Protein AF-A0A8T3MEL5-F1 (afdb_monomer)

Mean predicted aligned error: 15.35 Å

Solvent-accessible surface area (backbone atoms only — not comparable to full-atom values): 19842 Å² total; per-residue (Å²): 138,82,87,83,83,85,82,78,78,83,80,79,76,60,72,65,58,57,53,54,50,51,51,52,51,51,53,51,50,52,54,52,58,61,70,74,56,94,75,87,85,84,66,79,84,64,61,63,67,64,50,56,61,51,53,54,66,74,66,59,69,79,76,77,73,83,75,80,56,66,56,56,70,48,28,42,58,66,70,66,95,66,42,45,28,53,58,62,55,50,71,44,46,34,40,45,45,80,91,54,45,53,34,82,72,30,27,42,37,34,31,40,46,50,98,90,50,75,69,38,80,73,50,80,42,76,42,46,84,52,46,70,42,80,44,80,43,77,59,56,83,38,78,40,36,32,32,33,25,34,41,36,91,35,40,66,22,54,65,21,68,76,36,65,37,31,35,41,77,70,57,41,62,80,44,80,74,28,69,58,77,64,41,74,40,18,49,60,53,46,66,40,29,32,38,40,47,49,62,12,41,33,38,40,30,26,69,67,83,68,50,71,41,78,45,58,24,37,85,87,5,42,39,73,43,74,41,71,46,52,68,41,78,31,43,32,42,35,40,36,31,38,77,31,65,29,66,19,75,52,76,46,43,31,26,23,34,90,37,52,54,46,58,50,49,45,53,45,64,43,65,42,45,55,83,61,43,65,37,73,37,37,37,40,36,42,33,24,38,45,75,72,41,55,32,51,70,29,43,35,38,41,38,41,38,44,42,70,48,80,70,47,74,49,77,51,53,21,38,88,72,3,38,35,77,48,80,46,74,48,57,67,64,49,41,74,41,76,23,42,38,37,36,42,37,43,37,98,88,56,46,74,43,71,30,61,36,68,32,34,32,41,110

Structure (mmCIF, N/CA/C/O backbone):
data_AF-A0A8T3MEL5-F1
#
_entry.id   AF-A0A8T3MEL5-F1
#
loop_
_atom_site.group_PDB
_atom_site.id
_atom_site.type_symbol
_atom_site.label_atom_id
_atom_site.label_alt_id
_atom_site.label_comp_id
_atom_site.label_asym_id
_atom_site.label_entity_id
_atom_site.label_seq_id
_atom_site.pdbx_PDB_ins_code
_atom_site.Cartn_x
_atom_site.Cartn_y
_atom_site.Cartn_z
_atom_site.occupancy
_atom_site.B_iso_or_equiv
_atom_site.auth_seq_id
_atom_site.auth_comp_id
_atom_site.auth_asym_id
_atom_site.auth_atom_id
_atom_site.pdbx_PDB_model_num
ATOM 1 N N . MET A 1 1 ? 76.841 -71.492 -52.538 1.00 35.50 1 MET A N 1
ATOM 2 C CA . MET A 1 1 ? 77.129 -71.639 -53.982 1.00 35.50 1 MET A CA 1
ATOM 3 C C . MET A 1 1 ? 76.245 -70.676 -54.770 1.00 35.50 1 MET A C 1
ATOM 5 O O . MET A 1 1 ? 75.143 -70.407 -54.305 1.00 35.50 1 MET A O 1
ATOM 9 N N . PRO A 1 2 ? 76.758 -70.093 -55.863 1.00 43.91 2 PRO A N 1
ATOM 10 C CA . PRO A 1 2 ? 76.257 -68.859 -56.465 1.00 43.91 2 PRO A CA 1
ATOM 11 C C . PRO A 1 2 ? 75.199 -69.076 -57.566 1.00 43.91 2 PRO A C 1
ATOM 13 O O . PRO A 1 2 ? 75.131 -70.143 -58.162 1.00 43.91 2 PRO A O 1
ATOM 16 N N . THR A 1 3 ? 74.457 -67.992 -57.846 1.00 47.28 3 THR A N 1
ATOM 17 C CA . THR A 1 3 ? 73.857 -67.564 -59.136 1.00 47.28 3 THR A CA 1
ATOM 18 C C . THR A 1 3 ? 72.973 -68.520 -59.942 1.00 47.28 3 THR A C 1
ATOM 20 O O . THR A 1 3 ? 73.453 -69.519 -60.447 1.00 47.28 3 THR A O 1
ATOM 23 N N . TYR A 1 4 ? 71.763 -68.052 -60.280 1.00 41.72 4 TYR A N 1
ATOM 24 C CA . TYR A 1 4 ? 71.404 -67.717 -61.671 1.00 41.72 4 TYR A CA 1
ATOM 25 C C . TYR A 1 4 ? 70.365 -66.583 -61.678 1.00 41.72 4 TYR A C 1
ATOM 27 O O . TYR A 1 4 ? 69.237 -66.746 -61.219 1.00 41.72 4 TYR A O 1
ATOM 35 N N . ARG A 1 5 ? 70.754 -65.410 -62.196 1.00 50.31 5 ARG A N 1
ATOM 36 C CA . ARG A 1 5 ? 69.837 -64.307 -62.512 1.00 50.31 5 ARG A CA 1
ATOM 37 C C . ARG A 1 5 ? 69.266 -64.594 -63.897 1.00 50.31 5 ARG A C 1
ATOM 39 O O . ARG A 1 5 ? 70.017 -64.647 -64.868 1.00 50.31 5 ARG A O 1
ATOM 46 N N . ARG A 1 6 ? 67.957 -64.831 -63.981 1.00 44.25 6 ARG A N 1
ATOM 47 C CA . ARG A 1 6 ? 67.259 -65.037 -65.252 1.00 44.25 6 ARG A CA 1
ATOM 48 C C . ARG A 1 6 ? 67.217 -63.693 -65.990 1.00 44.25 6 ARG A C 1
ATOM 50 O O . ARG A 1 6 ? 66.706 -62.714 -65.455 1.00 44.25 6 ARG A O 1
ATOM 57 N N . VAL A 1 7 ? 67.829 -63.644 -67.170 1.00 54.12 7 VAL A N 1
ATOM 58 C CA . VAL A 1 7 ? 67.805 -62.493 -68.080 1.00 54.12 7 VAL A CA 1
ATOM 59 C C . VAL A 1 7 ? 66.491 -62.555 -68.851 1.00 54.12 7 VAL A C 1
ATOM 61 O O . VAL A 1 7 ? 66.256 -63.512 -69.586 1.00 54.12 7 VAL A O 1
ATOM 64 N N . GLU A 1 8 ? 65.624 -61.565 -68.659 1.00 47.81 8 GLU A N 1
ATOM 65 C CA . GLU A 1 8 ? 64.465 -61.356 -69.527 1.00 47.81 8 GLU A CA 1
ATOM 66 C C . GLU A 1 8 ? 64.894 -60.587 -70.790 1.00 47.81 8 GLU A C 1
ATOM 68 O O . GLU A 1 8 ? 65.716 -59.670 -70.702 1.00 47.81 8 GLU A O 1
ATOM 73 N N . PRO A 1 9 ? 64.384 -60.964 -71.975 1.00 53.25 9 PRO A N 1
ATOM 74 C CA . PRO A 1 9 ? 64.736 -60.323 -73.237 1.00 53.25 9 PRO A CA 1
ATOM 75 C C . PRO A 1 9 ? 64.150 -58.902 -73.326 1.00 53.25 9 PRO A C 1
ATOM 77 O O . PRO A 1 9 ? 63.061 -58.650 -72.803 1.00 53.25 9 PRO A O 1
ATOM 80 N N . PRO A 1 10 ? 64.832 -57.960 -74.008 1.00 49.62 10 PRO A N 1
ATOM 81 C CA . PRO A 1 10 ? 64.349 -56.593 -74.131 1.00 49.62 10 PRO A CA 1
ATOM 82 C C . PRO A 1 10 ? 63.033 -56.556 -74.913 1.00 49.62 10 PRO A C 1
ATOM 84 O O . PRO A 1 10 ? 62.941 -57.036 -76.044 1.00 49.62 10 PRO A O 1
ATOM 87 N N . LYS A 1 11 ? 62.019 -55.959 -74.278 1.00 50.75 11 LYS A N 1
ATOM 88 C CA . LYS A 1 11 ? 60.723 -55.610 -74.865 1.00 50.75 11 LYS A CA 1
ATOM 89 C C . LYS A 1 11 ? 60.958 -54.825 -76.156 1.00 50.75 11 LYS A C 1
ATOM 91 O O . LYS A 1 11 ? 61.481 -53.714 -76.134 1.00 50.75 11 LYS A O 1
ATOM 96 N N . THR A 1 12 ? 60.572 -55.422 -77.273 1.00 57.00 12 THR A N 1
ATOM 97 C CA . THR A 1 12 ? 60.499 -54.783 -78.581 1.00 57.00 12 THR A CA 1
ATOM 98 C C . THR A 1 12 ? 59.542 -53.596 -78.509 1.00 57.00 12 THR A C 1
ATOM 100 O O . THR A 1 12 ? 58.369 -53.747 -78.170 1.00 57.00 12 THR A O 1
ATOM 103 N N . GLU A 1 13 ? 60.056 -52.400 -78.791 1.00 58.94 13 GLU A N 1
ATOM 104 C CA . GLU A 1 13 ? 59.235 -51.194 -78.843 1.00 58.94 13 GLU A CA 1
ATOM 105 C C . GLU A 1 13 ? 58.163 -51.288 -79.946 1.00 58.94 13 GLU A C 1
ATOM 107 O O . GLU A 1 13 ? 58.421 -51.838 -81.024 1.00 58.94 13 GLU A O 1
ATOM 112 N N . PRO A 1 14 ? 56.955 -50.753 -79.695 1.00 64.81 14 PRO A N 1
ATOM 113 C CA . PRO A 1 14 ? 55.840 -50.817 -80.630 1.00 64.81 14 PRO A CA 1
ATOM 114 C C . PRO A 1 14 ? 56.154 -50.048 -81.920 1.00 64.81 14 PRO A C 1
ATOM 116 O O . PRO A 1 14 ? 56.641 -48.925 -81.878 1.00 64.81 14 PRO A O 1
ATOM 119 N N . LEU A 1 15 ? 55.800 -50.625 -83.076 1.00 61.44 15 LEU A N 1
ATOM 120 C CA . LEU A 1 15 ? 55.976 -50.081 -84.440 1.00 61.44 15 LEU A CA 1
ATOM 121 C C . LEU A 1 15 ? 55.619 -48.588 -84.611 1.00 61.44 15 LEU A C 1
ATOM 123 O O . LEU A 1 15 ? 56.164 -47.917 -85.485 1.00 61.44 15 LEU A O 1
ATOM 127 N N . ILE A 1 16 ? 54.733 -48.064 -83.765 1.00 63.22 16 ILE A N 1
ATOM 128 C CA . ILE A 1 16 ? 54.303 -46.665 -83.751 1.00 63.22 16 ILE A CA 1
ATOM 129 C C . ILE A 1 16 ? 55.445 -45.725 -83.316 1.00 63.22 16 ILE A C 1
ATOM 131 O O . ILE A 1 16 ? 55.581 -44.649 -83.896 1.00 63.22 16 ILE A O 1
ATOM 135 N N . SER A 1 17 ? 56.319 -46.126 -82.378 1.00 62.41 17 SER A N 1
ATOM 136 C CA . SER A 1 17 ? 57.460 -45.292 -81.950 1.00 62.41 17 SER A CA 1
ATOM 137 C C . SER A 1 17 ? 58.461 -45.086 -83.089 1.00 62.41 17 SER A C 1
ATOM 139 O O . SER A 1 17 ? 58.931 -43.971 -83.310 1.00 62.41 17 SER A O 1
ATOM 141 N N . ARG A 1 18 ? 58.705 -46.130 -83.895 1.00 60.00 18 ARG A N 1
ATOM 142 C CA . ARG A 1 18 ? 59.543 -46.051 -85.103 1.00 60.00 18 ARG A CA 1
ATOM 143 C C . ARG A 1 18 ? 58.951 -45.133 -86.167 1.00 60.00 18 ARG A C 1
ATOM 145 O O . ARG A 1 18 ? 59.701 -44.396 -86.799 1.00 60.00 18 ARG A O 1
ATOM 152 N N . ALA A 1 19 ? 57.632 -45.154 -86.351 1.00 67.94 19 ALA A N 1
ATOM 153 C CA . ALA A 1 19 ? 56.965 -44.278 -87.310 1.00 67.94 19 ALA A CA 1
ATOM 154 C C . ALA A 1 19 ? 57.064 -42.802 -86.890 1.00 67.94 19 ALA A C 1
ATOM 156 O O . ALA A 1 19 ? 57.406 -41.960 -87.716 1.00 67.94 19 ALA A O 1
ATOM 157 N N . VAL A 1 20 ? 56.847 -42.496 -85.606 1.00 72.19 20 VAL A N 1
ATOM 158 C CA . VAL A 1 20 ? 56.962 -41.127 -85.069 1.00 72.19 20 VAL A CA 1
ATOM 159 C C . VAL A 1 20 ? 58.407 -40.625 -85.128 1.00 72.19 20 VAL A C 1
ATOM 161 O O . VAL A 1 20 ? 58.643 -39.487 -85.530 1.00 72.19 20 VAL A O 1
ATOM 164 N N . LEU A 1 21 ? 59.383 -41.480 -84.807 1.00 70.25 21 LEU A N 1
ATOM 165 C CA . LEU A 1 21 ? 60.801 -41.133 -84.896 1.00 70.25 21 LEU A CA 1
ATOM 166 C C . LEU A 1 21 ? 61.233 -40.873 -86.349 1.00 70.25 21 LEU A C 1
ATOM 168 O O . LEU A 1 21 ? 61.927 -39.896 -86.612 1.00 70.25 21 LEU A O 1
ATOM 172 N N . LEU A 1 22 ? 60.791 -41.697 -87.306 1.00 72.31 22 LEU A N 1
ATOM 173 C CA . LEU A 1 22 ? 61.070 -41.473 -88.730 1.00 72.31 22 LEU A CA 1
ATOM 174 C C . LEU A 1 22 ? 60.455 -40.162 -89.231 1.00 72.31 22 LEU A C 1
ATOM 176 O O . LEU A 1 22 ? 61.108 -39.430 -89.969 1.00 72.31 22 LEU A O 1
ATOM 180 N N . LEU A 1 23 ? 59.239 -39.827 -88.793 1.00 72.06 23 LEU A N 1
ATOM 181 C CA . LEU A 1 23 ? 58.568 -38.579 -89.163 1.00 72.06 23 LEU A CA 1
ATOM 182 C C . LEU A 1 23 ? 59.291 -37.354 -88.577 1.00 72.06 23 LEU A C 1
ATOM 184 O O . LEU A 1 23 ? 59.474 -36.355 -89.272 1.00 72.06 23 LEU A O 1
ATOM 188 N N . ALA A 1 24 ? 59.788 -37.463 -87.342 1.00 70.25 24 ALA A N 1
ATOM 189 C CA . ALA A 1 24 ? 60.613 -36.434 -86.715 1.00 70.25 24 ALA A CA 1
ATOM 190 C C . ALA A 1 24 ? 61.959 -36.253 -87.438 1.00 70.25 24 ALA A C 1
ATOM 192 O O . ALA A 1 24 ? 62.368 -35.121 -87.682 1.00 70.25 24 ALA A O 1
ATOM 193 N N . ILE A 1 25 ? 62.618 -37.344 -87.844 1.00 74.00 25 ILE A N 1
ATOM 194 C CA . ILE A 1 25 ? 63.886 -37.291 -88.591 1.00 74.00 25 ILE A CA 1
ATOM 195 C C . ILE A 1 25 ? 63.680 -36.671 -89.979 1.00 74.00 25 ILE A C 1
ATOM 197 O O . ILE A 1 25 ? 64.490 -35.847 -90.399 1.00 74.00 25 ILE A O 1
ATOM 201 N N . VAL A 1 26 ? 62.586 -36.998 -90.674 1.00 75.69 26 VAL A N 1
ATOM 202 C CA . VAL A 1 26 ? 62.250 -36.380 -91.969 1.00 75.69 26 VAL A CA 1
ATOM 203 C C . VAL A 1 26 ? 61.957 -34.888 -91.805 1.00 75.69 26 VAL A C 1
ATOM 205 O O . VAL A 1 26 ? 62.468 -34.086 -92.584 1.00 75.69 26 VAL A O 1
ATOM 208 N N . ALA A 1 27 ? 61.212 -34.484 -90.772 1.00 71.44 27 ALA A N 1
ATOM 209 C CA . ALA A 1 27 ? 60.953 -33.071 -90.492 1.00 71.44 27 ALA A CA 1
ATOM 210 C C . ALA A 1 27 ? 62.247 -32.292 -90.194 1.00 71.44 27 ALA A C 1
ATOM 212 O O . ALA A 1 27 ? 62.420 -31.169 -90.669 1.00 71.44 27 ALA A O 1
ATOM 213 N N . LEU A 1 28 ? 63.186 -32.908 -89.470 1.00 72.94 28 LEU A N 1
ATOM 214 C CA . LEU A 1 28 ? 64.486 -32.314 -89.154 1.00 72.94 28 LEU A CA 1
ATOM 215 C C . LEU A 1 28 ? 65.407 -32.252 -90.382 1.00 72.94 28 LEU A C 1
ATOM 217 O O . LEU A 1 28 ? 66.116 -31.264 -90.560 1.00 72.94 28 LEU A O 1
ATOM 221 N N . ALA A 1 29 ? 65.347 -33.249 -91.270 1.00 67.12 29 ALA A N 1
ATOM 222 C CA . ALA A 1 29 ? 66.064 -33.240 -92.544 1.00 67.12 29 ALA A CA 1
ATOM 223 C C . ALA A 1 29 ? 65.523 -32.164 -93.501 1.00 67.12 29 ALA A C 1
ATOM 225 O O . ALA A 1 29 ? 66.310 -31.467 -94.137 1.00 67.12 29 ALA A O 1
ATOM 226 N N . VAL A 1 30 ? 64.199 -31.967 -93.558 1.00 67.12 30 VAL A N 1
ATOM 227 C CA . VAL A 1 30 ? 63.573 -30.877 -94.327 1.00 67.12 30 VAL A CA 1
ATOM 228 C C . VAL A 1 30 ? 63.974 -29.519 -93.750 1.00 67.12 30 VAL A C 1
ATOM 230 O O . VAL A 1 30 ? 64.404 -28.645 -94.499 1.00 67.12 30 VAL A O 1
ATOM 233 N N . ALA A 1 31 ? 63.927 -29.352 -92.425 1.00 61.47 31 ALA A N 1
ATOM 234 C CA . ALA A 1 31 ? 64.361 -28.123 -91.763 1.00 61.47 31 ALA A CA 1
ATOM 235 C C . ALA A 1 31 ? 65.849 -27.816 -92.017 1.00 61.47 31 ALA 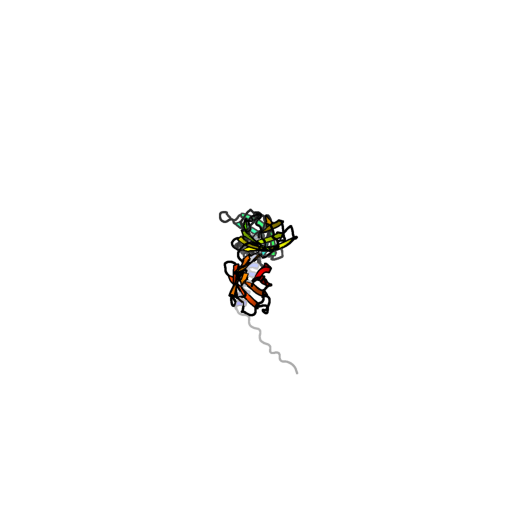A C 1
ATOM 237 O O . ALA A 1 31 ? 66.192 -26.675 -92.318 1.00 61.47 31 ALA A O 1
ATOM 238 N N . ALA A 1 32 ? 66.721 -28.828 -91.980 1.00 59.56 32 ALA A N 1
ATOM 239 C CA . ALA A 1 32 ? 68.139 -28.677 -92.305 1.00 59.56 32 ALA A CA 1
ATOM 240 C C . ALA A 1 32 ? 68.362 -28.334 -93.789 1.00 59.56 32 ALA A C 1
ATOM 242 O O . ALA A 1 32 ? 69.190 -27.477 -94.101 1.00 59.56 32 ALA A O 1
ATOM 243 N N . MET A 1 33 ? 67.584 -28.918 -94.708 1.00 57.88 33 MET A N 1
ATOM 244 C CA . MET A 1 33 ? 67.676 -28.613 -96.141 1.00 57.88 33 MET A CA 1
ATOM 245 C C . MET A 1 33 ? 67.285 -27.155 -96.445 1.00 57.88 33 MET A C 1
ATOM 247 O O . MET A 1 33 ? 67.912 -26.517 -97.290 1.00 57.88 33 MET A O 1
ATOM 251 N N . PHE A 1 34 ? 66.347 -26.581 -95.682 1.00 55.44 34 PHE A N 1
ATOM 252 C CA . PHE A 1 34 ? 66.001 -25.156 -95.758 1.00 55.44 34 PHE A CA 1
ATOM 253 C C . PHE A 1 34 ? 67.085 -24.209 -95.207 1.00 55.44 34 PHE A C 1
ATOM 255 O O . PHE A 1 34 ? 67.048 -23.017 -95.510 1.00 55.44 34 PHE A O 1
ATOM 262 N N . THR A 1 35 ? 68.081 -24.702 -94.459 1.00 53.81 35 THR A N 1
ATOM 263 C CA . THR A 1 35 ? 69.194 -23.868 -93.954 1.00 53.81 35 THR A CA 1
ATOM 264 C C . THR A 1 35 ? 70.378 -23.728 -94.921 1.00 53.81 35 THR A C 1
ATOM 266 O O . THR A 1 35 ? 71.247 -22.894 -94.678 1.00 53.81 35 THR A O 1
ATOM 269 N N . MET A 1 36 ? 70.411 -24.472 -96.039 1.00 54.31 36 MET A N 1
ATOM 270 C CA . MET A 1 36 ? 71.507 -24.398 -97.030 1.00 54.31 36 MET A CA 1
ATOM 271 C C . MET A 1 36 ? 71.186 -23.596 -98.304 1.00 54.31 36 MET A C 1
ATOM 273 O O . MET A 1 36 ? 72.093 -23.314 -99.084 1.00 54.31 36 MET A O 1
ATOM 277 N N . SER A 1 37 ? 69.941 -23.165 -98.521 1.00 54.03 37 SER A N 1
ATOM 278 C CA . SER A 1 37 ? 69.577 -22.248 -99.611 1.00 54.03 37 SER A CA 1
ATOM 279 C C . SER A 1 37 ? 69.284 -20.866 -99.028 1.00 54.03 37 SER A C 1
ATOM 281 O O . SER A 1 37 ? 68.190 -20.629 -98.526 1.00 54.03 37 SER A O 1
ATOM 283 N N . GLY A 1 38 ? 70.274 -19.971 -99.033 1.00 55.19 38 GLY A N 1
ATOM 284 C CA . GLY A 1 38 ? 70.229 -18.646 -98.401 1.00 55.19 38 GLY A CA 1
ATOM 285 C C . GLY A 1 38 ? 69.110 -17.713 -98.888 1.00 55.19 38 GLY A C 1
ATOM 286 O O . GLY A 1 38 ? 69.361 -16.757 -99.614 1.00 55.19 38 GLY A O 1
ATOM 287 N N . THR A 1 39 ? 67.884 -17.933 -98.418 1.00 47.78 39 THR A N 1
ATOM 288 C CA . THR A 1 39 ? 66.721 -17.058 -98.614 1.00 47.78 39 THR A CA 1
ATOM 289 C C . THR A 1 39 ? 66.161 -16.629 -97.260 1.00 47.78 39 THR A C 1
ATOM 291 O O . THR A 1 39 ? 65.057 -16.997 -96.866 1.00 47.78 39 THR A O 1
ATOM 294 N N . VAL A 1 40 ? 66.935 -15.840 -96.515 1.00 53.94 40 VAL A N 1
ATOM 295 C CA . VAL A 1 40 ? 66.482 -15.172 -95.287 1.00 53.94 40 VAL A CA 1
ATOM 296 C C . VAL A 1 40 ? 66.081 -13.753 -95.661 1.00 53.94 40 VAL A C 1
ATOM 298 O O . VAL A 1 40 ? 66.952 -12.902 -95.796 1.00 53.94 40 VAL A O 1
ATOM 301 N N . SER A 1 41 ? 64.788 -13.474 -95.864 1.00 50.12 41 SER A N 1
ATOM 302 C CA . SER A 1 41 ? 64.327 -12.069 -95.897 1.00 50.12 41 SER A CA 1
ATOM 303 C C . SER A 1 41 ? 62.846 -11.784 -95.631 1.00 50.12 41 SER A C 1
ATOM 305 O O . SER A 1 41 ? 62.523 -10.612 -95.491 1.00 50.12 41 SER A O 1
ATOM 307 N N . ARG A 1 42 ? 61.921 -12.750 -95.494 1.00 47.72 42 ARG A N 1
ATOM 308 C CA . ARG A 1 42 ? 60.501 -12.408 -95.198 1.00 47.72 42 ARG A CA 1
ATOM 309 C C . ARG A 1 42 ? 59.744 -13.340 -94.241 1.00 47.72 42 ARG A C 1
ATOM 311 O O . ARG A 1 42 ? 58.524 -13.399 -94.296 1.00 47.72 42 ARG A O 1
ATOM 318 N N . ALA A 1 43 ? 60.442 -14.005 -93.318 1.00 45.06 43 ALA A N 1
ATOM 319 C CA . ALA A 1 43 ? 59.813 -14.816 -92.258 1.00 45.06 43 ALA A CA 1
ATOM 320 C C . ALA A 1 43 ? 60.123 -14.342 -90.819 1.00 45.06 43 ALA A C 1
ATOM 322 O O . ALA A 1 43 ? 59.564 -14.869 -89.864 1.00 45.06 43 ALA A O 1
ATOM 323 N N . VAL A 1 44 ? 60.955 -13.306 -90.644 1.00 45.50 44 VAL A N 1
ATOM 324 C CA . VAL A 1 44 ? 61.336 -12.764 -89.318 1.00 45.50 44 VAL A CA 1
ATOM 325 C C . VAL A 1 44 ? 60.313 -11.750 -88.767 1.00 45.50 44 VAL A C 1
ATOM 327 O O . VAL A 1 44 ? 60.362 -11.393 -87.599 1.00 45.50 44 VAL A O 1
ATOM 330 N N . LEU A 1 45 ? 59.308 -11.348 -89.554 1.00 44.69 45 LEU A N 1
ATOM 331 C CA . LEU A 1 45 ? 58.224 -10.453 -89.106 1.00 44.69 45 LEU A CA 1
ATOM 332 C C . LEU A 1 45 ? 56.930 -11.178 -88.687 1.00 44.69 45 LEU A C 1
ATOM 334 O O . LEU A 1 45 ? 55.969 -10.524 -88.293 1.00 44.69 45 LEU A O 1
ATOM 338 N N . ALA A 1 46 ? 56.897 -12.514 -88.746 1.00 45.00 46 ALA A N 1
ATOM 339 C CA . ALA A 1 46 ? 55.756 -13.322 -88.293 1.00 45.00 46 ALA A CA 1
ATOM 340 C C . ALA A 1 46 ? 56.010 -14.054 -86.959 1.00 45.00 46 ALA A C 1
ATOM 342 O O . ALA A 1 46 ? 55.065 -14.537 -86.345 1.00 45.00 46 ALA A O 1
ATOM 343 N N . LEU A 1 47 ? 57.259 -14.090 -86.479 1.00 44.75 47 LEU A N 1
ATOM 344 C CA . LEU A 1 47 ? 57.648 -14.752 -85.225 1.00 44.75 47 LEU A CA 1
ATOM 345 C C . LEU A 1 47 ? 57.595 -13.838 -83.989 1.00 44.75 47 LEU A C 1
ATOM 347 O O . LEU A 1 47 ? 57.645 -14.333 -82.869 1.00 44.75 47 LEU A O 1
ATOM 351 N N . THR A 1 48 ? 57.437 -12.522 -84.156 1.00 44.00 48 THR A N 1
ATOM 352 C CA . THR A 1 48 ? 57.247 -11.593 -83.026 1.00 44.00 48 THR A CA 1
ATOM 353 C C . THR A 1 48 ? 55.805 -11.549 -82.513 1.00 44.00 48 THR A C 1
ATOM 355 O O . THR A 1 48 ? 55.594 -11.220 -81.355 1.00 44.00 48 THR A O 1
ATOM 358 N N . ARG A 1 49 ? 54.802 -11.961 -83.304 1.00 48.88 49 ARG A N 1
ATOM 359 C CA . ARG A 1 49 ? 53.386 -11.953 -82.871 1.00 48.88 49 ARG A CA 1
ATOM 360 C C . ARG A 1 49 ? 52.920 -13.219 -82.146 1.00 48.88 49 ARG A C 1
ATOM 362 O O . ARG A 1 49 ? 51.846 -13.210 -81.560 1.00 48.88 49 ARG A O 1
ATOM 369 N N . THR A 1 50 ? 53.700 -14.298 -82.164 1.00 48.47 50 THR A N 1
ATOM 370 C CA . THR A 1 50 ? 53.367 -15.541 -81.440 1.00 48.47 50 THR A CA 1
ATOM 371 C C . THR A 1 50 ? 54.006 -15.622 -80.053 1.00 48.47 50 THR A C 1
ATOM 373 O O . THR A 1 50 ? 53.606 -16.472 -79.265 1.00 48.47 50 THR A O 1
ATOM 376 N N . VAL A 1 51 ? 54.966 -14.744 -79.738 1.00 50.28 51 VAL A N 1
ATOM 377 C CA . VAL A 1 51 ? 55.593 -14.661 -78.405 1.00 50.28 51 VAL A CA 1
ATOM 378 C C . VAL A 1 51 ? 54.916 -13.597 -77.532 1.00 50.28 51 VAL A C 1
ATOM 380 O O . VAL A 1 51 ? 54.717 -13.859 -76.350 1.00 50.28 51 VAL A O 1
ATOM 383 N N . ASP A 1 52 ? 54.439 -12.481 -78.105 1.00 47.69 52 ASP A N 1
ATOM 384 C CA . ASP A 1 52 ? 53.639 -11.480 -77.368 1.00 47.69 52 ASP A CA 1
ATOM 385 C C . ASP A 1 52 ? 52.365 -12.095 -76.757 1.00 47.69 52 ASP A C 1
ATOM 387 O O . ASP A 1 52 ? 52.090 -11.917 -75.575 1.00 47.69 52 ASP A O 1
ATOM 391 N N . GLY A 1 53 ? 51.633 -12.918 -77.518 1.00 52.47 53 GLY A N 1
ATOM 392 C CA . GLY A 1 53 ? 50.424 -13.584 -77.015 1.00 52.47 53 GLY A CA 1
ATOM 393 C C . GLY A 1 53 ? 50.684 -14.700 -75.994 1.00 52.47 53 GLY A C 1
ATOM 394 O O . GLY A 1 53 ? 49.783 -15.061 -75.240 1.00 52.47 53 GLY A O 1
ATOM 395 N N . MET A 1 54 ? 51.903 -15.251 -75.946 1.00 51.06 54 MET A N 1
ATOM 396 C CA . MET A 1 54 ? 52.263 -16.290 -74.977 1.00 51.06 54 MET A CA 1
ATOM 397 C C . MET A 1 54 ? 52.734 -15.677 -73.650 1.00 51.06 54 MET A C 1
ATOM 399 O O . MET A 1 54 ? 52.414 -16.225 -72.599 1.00 51.06 54 MET A O 1
ATOM 403 N N . ILE A 1 55 ? 53.399 -14.515 -73.671 1.00 53.22 55 ILE A N 1
ATOM 404 C CA . ILE A 1 55 ? 53.783 -13.790 -72.447 1.00 53.22 55 ILE A CA 1
ATOM 405 C C . ILE A 1 55 ? 52.541 -13.208 -71.746 1.00 53.22 55 ILE A C 1
ATOM 407 O O . ILE A 1 55 ? 52.417 -13.381 -70.533 1.00 53.22 55 ILE A O 1
ATOM 411 N N . ASP A 1 56 ? 51.561 -12.679 -72.492 1.00 49.91 56 ASP A N 1
ATOM 412 C CA . ASP A 1 56 ? 50.269 -12.233 -71.930 1.00 49.91 56 ASP A CA 1
ATOM 413 C C . ASP A 1 56 ? 49.464 -13.381 -71.290 1.00 49.91 56 ASP A C 1
ATOM 415 O O . ASP A 1 56 ? 48.741 -13.183 -70.313 1.00 49.91 56 ASP A O 1
ATOM 419 N N . SER A 1 57 ? 49.614 -14.612 -71.795 1.00 49.75 57 SER A N 1
ATOM 420 C CA . SER A 1 57 ? 48.926 -15.791 -71.245 1.00 49.75 57 SER A CA 1
ATOM 421 C C . SER A 1 57 ? 49.570 -16.366 -69.975 1.00 49.75 57 SER A C 1
ATOM 423 O O . SER A 1 57 ? 48.948 -17.181 -69.296 1.00 49.75 57 SER A O 1
ATOM 425 N N . ILE A 1 58 ? 50.791 -15.933 -69.633 1.00 52.47 58 ILE A N 1
ATOM 426 C CA . ILE A 1 58 ? 51.514 -16.337 -68.412 1.00 52.47 58 ILE A CA 1
ATOM 427 C C . ILE A 1 58 ? 51.455 -15.220 -67.348 1.00 52.47 58 ILE A C 1
ATOM 429 O O . ILE A 1 58 ? 51.599 -15.501 -66.159 1.00 52.47 58 ILE A O 1
ATOM 433 N N . SER A 1 59 ? 51.165 -13.971 -67.740 1.00 48.03 59 SER A N 1
ATOM 434 C CA . SER A 1 59 ? 50.893 -12.848 -66.826 1.00 48.03 59 SER A CA 1
ATOM 435 C C . SER A 1 59 ? 49.406 -12.565 -66.590 1.00 48.03 59 SER A C 1
ATOM 437 O O . SER A 1 59 ? 49.076 -11.623 -65.867 1.00 48.03 59 SER A O 1
ATOM 439 N N . ALA A 1 60 ? 48.496 -13.354 -67.167 1.00 47.94 60 ALA A N 1
ATOM 440 C CA . ALA A 1 60 ? 47.077 -13.280 -66.846 1.00 47.94 60 ALA A CA 1
ATOM 441 C C . ALA A 1 60 ? 46.845 -13.812 -65.423 1.00 47.94 60 ALA A C 1
ATOM 443 O O . ALA A 1 60 ? 46.560 -14.992 -65.211 1.00 47.94 60 ALA A O 1
ATOM 444 N N . THR A 1 61 ? 46.982 -12.931 -64.429 1.00 50.75 61 THR A N 1
ATOM 445 C CA . THR A 1 61 ? 46.518 -13.186 -63.064 1.00 50.75 61 THR A CA 1
ATOM 446 C C . THR A 1 61 ? 45.067 -13.661 -63.159 1.00 50.75 61 THR A C 1
ATOM 448 O O . THR A 1 61 ? 44.259 -12.944 -63.761 1.00 50.75 61 THR A O 1
ATOM 451 N N . PRO A 1 62 ? 44.704 -14.846 -62.629 1.00 50.44 62 PRO A N 1
ATOM 452 C CA . PRO A 1 62 ? 43.319 -15.293 -62.653 1.00 50.44 62 PRO A CA 1
ATOM 453 C C . PRO A 1 62 ? 42.460 -14.179 -62.060 1.00 50.44 62 PRO A C 1
ATOM 455 O O . PRO A 1 62 ? 42.679 -13.769 -60.920 1.00 50.44 62 PRO A O 1
ATOM 458 N N . SER A 1 63 ? 41.523 -13.641 -62.846 1.00 56.28 63 SER A N 1
ATOM 459 C CA . SER A 1 63 ? 40.569 -12.676 -62.313 1.00 56.28 63 SER A CA 1
ATOM 460 C C . SER A 1 63 ? 39.830 -13.379 -61.174 1.00 56.28 63 SER A C 1
ATOM 462 O O . SER A 1 63 ? 39.283 -14.464 -61.408 1.00 56.28 63 SER A O 1
ATOM 464 N N . PRO A 1 64 ? 39.855 -12.844 -59.940 1.00 49.47 64 PRO A N 1
ATOM 465 C CA . PRO A 1 64 ? 39.157 -13.477 -58.836 1.00 49.47 64 PRO A CA 1
ATOM 466 C C . PRO A 1 64 ? 37.692 -13.630 -59.240 1.00 49.47 64 PRO A C 1
ATOM 468 O O . PRO A 1 64 ? 37.053 -12.668 -59.671 1.00 49.47 64 PRO A O 1
ATOM 471 N N . ARG A 1 65 ? 37.158 -14.853 -59.144 1.00 49.88 65 ARG A N 1
ATOM 472 C CA . ARG A 1 65 ? 35.706 -15.036 -59.222 1.00 49.88 65 ARG A CA 1
ATOM 473 C C . ARG A 1 65 ? 35.103 -14.192 -58.098 1.00 49.88 65 ARG A C 1
ATOM 475 O O . ARG A 1 65 ? 35.624 -14.275 -56.985 1.00 49.88 65 ARG A O 1
ATOM 482 N N . PRO A 1 66 ? 34.053 -13.391 -58.350 1.00 53.12 66 PRO A N 1
ATOM 483 C CA . PRO A 1 66 ? 33.384 -12.690 -57.269 1.00 53.12 66 PRO A CA 1
ATOM 484 C C . PRO A 1 66 ? 32.891 -13.735 -56.266 1.00 53.12 66 PRO A C 1
ATOM 486 O O . PRO A 1 66 ? 32.051 -14.575 -56.590 1.00 53.12 66 PRO A O 1
ATOM 489 N N . THR A 1 67 ? 33.460 -13.720 -55.063 1.00 57.50 67 THR A N 1
ATOM 490 C CA . THR A 1 67 ? 32.889 -14.433 -53.925 1.00 57.50 67 THR A CA 1
ATOM 491 C C . THR A 1 67 ? 31.542 -13.779 -53.652 1.00 57.50 67 THR A C 1
ATOM 493 O O . THR A 1 67 ? 31.491 -12.581 -53.378 1.00 57.50 67 THR A O 1
ATOM 496 N N . VAL A 1 68 ? 30.451 -14.536 -53.784 1.00 59.00 68 VAL A N 1
ATOM 497 C CA . VAL A 1 68 ? 29.116 -14.054 -53.415 1.00 59.00 68 VAL A CA 1
ATOM 498 C C . VAL A 1 68 ? 29.152 -13.768 -51.919 1.00 59.00 68 VAL A C 1
ATOM 500 O O . VAL A 1 68 ? 29.378 -14.677 -51.124 1.00 59.00 68 VAL A O 1
ATOM 503 N N . ALA A 1 69 ? 29.011 -12.500 -51.543 1.00 62.28 69 ALA A N 1
ATOM 504 C CA . ALA A 1 69 ? 28.933 -12.119 -50.144 1.00 62.28 69 ALA A CA 1
ATOM 505 C C . ALA A 1 69 ? 27.580 -12.597 -49.593 1.00 62.28 69 ALA A C 1
ATOM 507 O O . ALA A 1 69 ? 26.534 -12.276 -50.153 1.00 62.28 69 ALA A O 1
ATOM 508 N N . ILE A 1 70 ? 27.619 -13.426 -48.551 1.00 69.25 70 ILE A N 1
ATOM 509 C CA . ILE A 1 70 ? 26.431 -13.984 -47.898 1.00 69.25 70 ILE A CA 1
ATOM 510 C C . ILE A 1 70 ? 25.916 -12.945 -46.894 1.00 69.25 70 ILE A C 1
ATOM 512 O O . ILE A 1 70 ? 26.714 -12.293 -46.218 1.00 69.25 70 ILE A O 1
ATOM 516 N N . VAL A 1 71 ? 24.596 -12.761 -46.834 1.00 77.12 71 VAL A N 1
ATOM 517 C CA . VAL A 1 71 ? 23.937 -11.946 -45.804 1.00 77.12 71 VAL A CA 1
ATOM 518 C C . VAL A 1 71 ? 24.114 -12.649 -44.457 1.00 77.12 71 VAL A C 1
ATOM 520 O O . VAL A 1 71 ? 23.833 -13.840 -44.362 1.00 77.12 71 VAL A O 1
ATOM 523 N N . ALA A 1 72 ? 24.600 -11.930 -43.447 1.00 79.38 72 ALA A N 1
ATOM 524 C CA . ALA A 1 72 ? 24.815 -12.481 -42.110 1.00 79.38 72 ALA A CA 1
ATOM 525 C C . ALA A 1 72 ? 23.490 -12.855 -41.419 1.00 79.38 72 ALA A C 1
ATOM 527 O O . ALA A 1 72 ? 22.428 -12.349 -41.790 1.00 79.38 72 ALA A O 1
ATOM 528 N N . ASP A 1 73 ? 23.557 -13.696 -40.387 1.00 88.44 73 ASP A N 1
ATOM 529 C CA . ASP A 1 73 ? 22.394 -14.007 -39.550 1.00 88.44 73 ASP A CA 1
ATOM 530 C C . ASP A 1 73 ? 21.900 -12.769 -38.765 1.00 88.44 73 ASP A C 1
ATOM 532 O O . ASP A 1 73 ? 22.606 -11.771 -38.579 1.00 88.44 73 ASP A O 1
ATOM 536 N N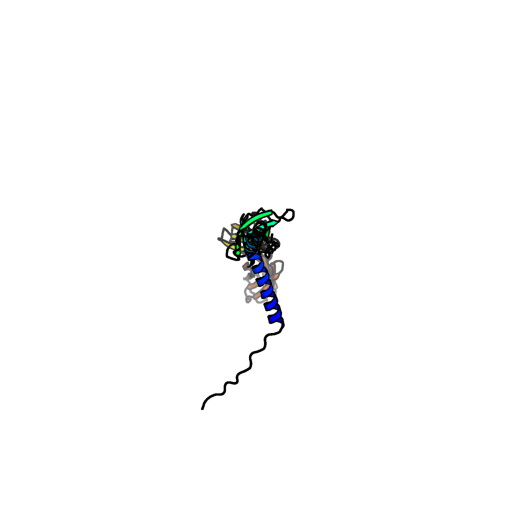 . ALA A 1 74 ? 20.644 -12.807 -38.311 1.00 92.06 74 ALA A N 1
ATOM 537 C CA . ALA A 1 74 ? 20.054 -11.725 -37.523 1.00 92.06 74 ALA A CA 1
ATOM 538 C C . ALA A 1 74 ? 20.701 -11.624 -36.126 1.00 92.06 74 ALA A C 1
ATOM 540 O O . ALA A 1 74 ? 20.926 -12.655 -35.484 1.00 92.06 74 ALA A O 1
ATOM 541 N N . PRO A 1 75 ? 20.953 -10.409 -35.602 1.00 95.62 75 PRO A N 1
ATOM 542 C CA . PRO A 1 75 ? 21.363 -10.240 -34.214 1.00 95.62 75 PRO A CA 1
ATOM 543 C C . PRO A 1 75 ? 20.173 -10.405 -33.258 1.00 95.62 75 PRO A C 1
ATOM 545 O O . PRO A 1 75 ? 19.010 -10.395 -33.667 1.00 95.62 75 PRO A O 1
ATOM 548 N N . LEU A 1 76 ? 20.454 -10.510 -31.959 1.00 96.62 76 LEU A N 1
ATOM 549 C CA . LEU A 1 76 ? 19.437 -10.575 -30.907 1.00 96.62 76 LEU A CA 1
ATOM 550 C C . LEU A 1 76 ? 19.612 -9.415 -29.925 1.00 96.62 76 LEU A C 1
ATOM 552 O O . LEU A 1 76 ? 20.702 -9.209 -29.413 1.00 96.62 76 LEU A O 1
ATOM 556 N N . ILE A 1 77 ? 18.539 -8.688 -29.615 1.00 96.62 77 ILE A N 1
ATOM 557 C CA . ILE A 1 77 ? 18.527 -7.734 -28.498 1.00 96.62 77 ILE A CA 1
ATOM 558 C C . ILE A 1 77 ? 17.942 -8.445 -27.277 1.00 96.62 77 ILE A C 1
ATOM 560 O O . ILE A 1 77 ? 16.851 -9.016 -27.362 1.00 96.62 77 ILE A O 1
ATOM 564 N N . GLN A 1 78 ? 18.642 -8.414 -26.143 1.00 96.38 78 GLN A N 1
ATOM 565 C CA . GLN A 1 78 ? 18.116 -8.958 -24.892 1.00 96.38 78 GLN A CA 1
ATOM 566 C C . GLN A 1 78 ? 16.947 -8.098 -24.393 1.00 96.38 78 GLN A C 1
ATOM 568 O O . GLN A 1 78 ? 17.059 -6.878 -24.267 1.00 96.38 78 GLN A O 1
ATOM 573 N N . ALA A 1 79 ? 15.811 -8.736 -24.106 1.00 94.50 79 ALA A N 1
ATOM 574 C CA . ALA A 1 79 ? 14.655 -8.047 -23.545 1.00 94.50 79 ALA A CA 1
ATOM 575 C C . ALA A 1 79 ? 14.919 -7.633 -22.081 1.00 94.50 79 ALA A C 1
ATOM 577 O O . ALA A 1 79 ? 15.497 -8.426 -21.331 1.00 94.50 79 ALA A O 1
ATOM 578 N N . PRO A 1 80 ? 14.489 -6.432 -21.652 1.00 94.44 80 PRO A N 1
ATOM 579 C CA . PRO A 1 80 ? 14.633 -5.999 -20.269 1.00 94.44 80 PRO A CA 1
ATOM 580 C C . PRO A 1 80 ? 13.676 -6.751 -19.342 1.00 94.44 80 PRO A C 1
ATOM 582 O O . PRO A 1 80 ? 12.557 -7.093 -19.730 1.00 94.44 80 PRO A O 1
ATOM 585 N N . GLU A 1 81 ? 14.093 -6.953 -18.092 1.00 92.62 81 GLU A N 1
ATOM 586 C CA . GLU A 1 81 ? 13.216 -7.490 -17.041 1.00 92.62 81 GLU A CA 1
ATOM 587 C C . GLU A 1 81 ? 12.136 -6.476 -16.623 1.00 92.62 81 GLU A C 1
ATOM 589 O O . GLU A 1 81 ? 10.987 -6.850 -16.383 1.00 92.62 81 GLU A O 1
ATOM 594 N N . GLU A 1 82 ? 12.490 -5.186 -16.584 1.00 94.00 82 GLU A N 1
ATOM 595 C CA . GLU A 1 82 ? 11.585 -4.059 -16.338 1.00 94.00 82 GLU A CA 1
ATOM 596 C C . GLU A 1 82 ? 11.703 -3.060 -17.505 1.00 94.00 82 GLU A C 1
ATOM 598 O O . GLU A 1 82 ? 12.723 -2.381 -17.623 1.00 94.00 82 GLU A O 1
ATOM 603 N N . PRO A 1 83 ? 10.712 -2.991 -18.415 1.00 95.56 83 PRO A N 1
ATOM 604 C CA . PRO A 1 83 ? 10.787 -2.140 -19.603 1.00 95.56 83 PRO A CA 1
ATOM 605 C C . PRO A 1 83 ? 10.513 -0.655 -19.324 1.00 95.56 83 PRO A C 1
ATOM 607 O O . PRO A 1 83 ? 10.697 0.163 -20.224 1.00 95.56 83 PRO A O 1
ATOM 610 N N . TYR A 1 84 ? 10.036 -0.295 -18.131 1.00 96.44 84 TYR A N 1
ATOM 611 C CA . TYR A 1 84 ? 9.749 1.088 -17.751 1.00 96.44 84 TYR A CA 1
ATOM 612 C C . TYR A 1 84 ? 10.975 1.735 -17.103 1.00 96.44 84 TYR A C 1
ATOM 614 O O . TYR A 1 84 ? 11.601 1.149 -16.225 1.00 96.44 84 TYR A O 1
ATOM 622 N N . THR A 1 85 ? 11.304 2.960 -17.505 1.00 97.00 85 THR A N 1
ATOM 623 C CA . THR A 1 85 ? 12.408 3.730 -16.917 1.00 97.00 85 THR A CA 1
ATOM 624 C C . THR A 1 85 ? 12.121 5.227 -16.954 1.00 97.00 85 THR A C 1
ATOM 626 O O . THR A 1 85 ? 11.464 5.712 -17.876 1.00 97.00 85 THR A O 1
ATOM 629 N N . ALA A 1 86 ? 12.630 5.967 -15.969 1.00 96.88 86 ALA A N 1
ATOM 630 C CA . ALA A 1 86 ? 12.643 7.430 -15.979 1.00 96.88 86 ALA A CA 1
ATOM 631 C C . ALA A 1 86 ? 13.877 8.011 -16.699 1.00 96.88 86 ALA A C 1
ATOM 633 O O . ALA A 1 86 ? 13.895 9.199 -17.065 1.00 96.88 86 ALA A O 1
ATOM 634 N N . ASP A 1 87 ? 14.899 7.181 -16.931 1.00 96.62 87 ASP A N 1
ATOM 635 C CA . ASP A 1 87 ? 16.160 7.609 -17.522 1.00 96.62 87 ASP A CA 1
ATOM 636 C C . ASP A 1 87 ? 16.006 7.898 -19.027 1.00 96.62 87 ASP A C 1
ATOM 638 O O . ASP A 1 87 ? 15.440 7.097 -19.770 1.00 96.62 87 ASP A O 1
ATOM 642 N N . PRO A 1 88 ? 16.536 9.033 -19.533 1.00 96.00 88 PRO A N 1
ATOM 643 C CA . PRO A 1 88 ? 16.485 9.390 -20.958 1.00 96.00 88 PRO A CA 1
ATOM 644 C C . PRO A 1 88 ? 17.199 8.406 -21.884 1.00 96.00 88 PRO A C 1
ATOM 646 O O . PRO A 1 88 ? 17.095 8.548 -23.101 1.00 96.00 88 PRO A O 1
ATOM 649 N N . SER A 1 89 ? 17.995 7.490 -21.349 1.00 95.44 89 SER A N 1
ATOM 650 C CA . SER A 1 89 ? 18.849 6.606 -22.124 1.00 95.44 89 SER A CA 1
ATOM 651 C C . SER A 1 89 ? 18.968 5.254 -21.456 1.00 95.44 89 SER A C 1
ATOM 653 O O . SER A 1 89 ? 18.983 5.173 -20.231 1.00 95.44 89 SER A O 1
ATOM 655 N N . VAL A 1 90 ? 19.109 4.221 -22.276 1.00 96.69 90 VAL A N 1
ATOM 656 C CA . VAL A 1 90 ? 19.307 2.842 -21.830 1.00 96.69 90 VAL A CA 1
ATOM 657 C C . VAL A 1 90 ? 20.397 2.184 -22.655 1.00 96.69 90 VAL A C 1
ATOM 659 O O . VAL A 1 90 ? 20.643 2.563 -23.802 1.00 96.69 90 VAL A O 1
ATOM 662 N N . ASP A 1 91 ? 21.004 1.168 -22.065 1.00 96.19 91 ASP A N 1
ATOM 663 C CA . ASP A 1 91 ? 22.001 0.334 -22.709 1.00 96.19 91 ASP A CA 1
ATOM 664 C C . ASP A 1 91 ? 21.316 -0.907 -23.289 1.00 96.19 91 ASP A C 1
ATOM 666 O O . ASP A 1 91 ? 20.817 -1.768 -22.562 1.00 96.19 91 ASP A O 1
ATOM 670 N N . LEU A 1 92 ? 21.258 -0.995 -24.619 1.00 96.12 92 LEU A N 1
ATOM 671 C CA . LEU A 1 92 ? 20.777 -2.192 -25.300 1.00 96.12 92 LEU A CA 1
ATOM 672 C C . LEU A 1 92 ? 21.892 -3.231 -25.335 1.00 96.12 92 LEU A C 1
ATOM 674 O O . LEU A 1 92 ? 22.968 -2.970 -25.870 1.00 96.12 92 LEU A O 1
ATOM 678 N N . VAL A 1 93 ? 21.613 -4.425 -24.823 1.00 96.69 93 VAL A N 1
ATOM 679 C CA . VAL A 1 93 ? 22.519 -5.570 -24.938 1.00 96.69 93 VAL A CA 1
ATOM 680 C C . VAL A 1 93 ? 22.196 -6.307 -26.235 1.00 96.69 93 VAL A C 1
ATOM 682 O O . VAL A 1 93 ? 21.138 -6.932 -26.360 1.00 96.69 93 VAL A O 1
ATOM 685 N N . VAL A 1 94 ? 23.086 -6.191 -27.220 1.00 96.38 94 VAL A N 1
ATOM 686 C CA . VAL A 1 94 ? 22.967 -6.819 -28.539 1.00 96.38 94 VAL A CA 1
ATOM 687 C C . VAL A 1 94 ? 23.925 -8.001 -28.627 1.00 96.38 94 VAL A C 1
ATOM 689 O O . VAL A 1 94 ? 25.137 -7.844 -28.519 1.00 96.38 94 VAL A O 1
ATOM 692 N N . ILE A 1 95 ? 23.381 -9.187 -28.861 1.00 96.38 95 ILE A N 1
ATOM 693 C CA . ILE A 1 95 ? 24.122 -10.423 -29.078 1.00 96.38 95 ILE A CA 1
ATOM 694 C C . ILE A 1 95 ? 24.292 -10.615 -30.585 1.00 96.38 95 ILE A C 1
ATOM 696 O O . ILE A 1 95 ? 23.322 -10.757 -31.336 1.00 96.38 95 ILE A O 1
ATOM 700 N N . VAL A 1 96 ? 25.547 -10.601 -31.015 1.00 95.38 96 VAL A N 1
ATOM 701 C CA . VAL A 1 96 ? 25.984 -10.753 -32.398 1.00 95.38 96 VAL A CA 1
ATOM 702 C C . VAL A 1 96 ? 26.253 -12.241 -32.693 1.00 95.38 96 VAL A C 1
ATOM 704 O O . VAL A 1 96 ? 26.945 -12.903 -31.914 1.00 95.38 96 VAL A O 1
ATOM 707 N N . PRO A 1 97 ? 25.734 -12.781 -33.810 1.00 93.56 97 PRO A N 1
ATOM 708 C CA . PRO A 1 97 ? 26.056 -14.108 -34.323 1.00 93.56 97 PRO A CA 1
ATOM 709 C C . PRO A 1 97 ? 27.564 -14.333 -34.487 1.00 93.56 97 PRO A C 1
ATOM 711 O O . PRO A 1 97 ? 28.306 -13.437 -34.888 1.00 93.56 97 PRO A O 1
ATOM 714 N N . ALA A 1 98 ? 28.027 -15.547 -34.179 1.00 89.69 98 ALA A N 1
ATOM 715 C CA . ALA A 1 98 ? 29.453 -15.872 -34.091 1.00 89.69 98 ALA A CA 1
ATOM 716 C C . ALA A 1 98 ? 30.229 -15.696 -35.411 1.00 89.69 98 ALA A C 1
ATOM 718 O O . ALA A 1 98 ? 31.438 -15.483 -35.383 1.00 89.69 98 ALA A O 1
ATOM 719 N N . ASP A 1 99 ? 29.551 -15.786 -36.553 1.00 86.69 99 ASP A N 1
ATOM 720 C CA . ASP A 1 99 ? 30.114 -15.590 -37.892 1.00 86.69 99 ASP A CA 1
ATOM 721 C C . ASP A 1 99 ? 30.412 -14.116 -38.217 1.00 86.69 99 ASP A C 1
ATOM 723 O O . ASP A 1 99 ? 31.258 -13.843 -39.071 1.00 86.69 99 ASP A O 1
ATOM 727 N N . ALA A 1 100 ? 29.767 -13.178 -37.519 1.00 87.38 100 ALA A N 1
ATOM 728 C CA . ALA A 1 100 ? 29.965 -11.739 -37.684 1.00 87.38 100 ALA A CA 1
ATOM 729 C C . ALA A 1 100 ? 30.912 -11.113 -36.638 1.00 87.38 100 ALA A C 1
ATOM 731 O O . ALA A 1 100 ? 31.348 -9.973 -36.813 1.00 87.38 100 ALA A O 1
ATOM 732 N N . VAL A 1 101 ? 31.252 -11.832 -35.560 1.00 90.31 101 VAL A N 1
ATOM 733 C CA . VAL A 1 101 ? 32.155 -11.341 -34.501 1.00 90.31 101 VAL A CA 1
ATOM 734 C C . VAL A 1 101 ? 33.563 -11.099 -35.055 1.00 90.31 101 VAL A C 1
ATOM 736 O O . VAL A 1 101 ? 34.139 -11.950 -35.730 1.00 90.31 101 VAL A O 1
ATOM 739 N N . GLY A 1 102 ? 34.136 -9.931 -34.758 1.00 86.06 102 GLY A N 1
ATOM 740 C CA . GLY A 1 102 ? 35.461 -9.523 -35.232 1.00 86.06 102 GLY A CA 1
ATOM 741 C C . GLY A 1 102 ? 35.525 -9.075 -36.699 1.00 86.06 102 GLY A C 1
ATOM 742 O O . GLY A 1 102 ? 36.601 -8.681 -37.157 1.00 86.06 102 GLY A O 1
ATOM 743 N N . ASP A 1 103 ? 34.418 -9.087 -37.454 1.00 87.94 103 ASP A N 1
ATOM 744 C CA . ASP A 1 103 ? 34.415 -8.565 -38.825 1.00 87.94 103 ASP A CA 1
ATOM 745 C C . ASP A 1 103 ? 34.322 -7.034 -38.840 1.00 87.94 103 ASP A C 1
ATOM 747 O O . ASP A 1 103 ? 33.247 -6.441 -38.762 1.00 87.94 103 ASP A O 1
ATOM 751 N N . ALA A 1 104 ? 35.465 -6.380 -39.048 1.00 87.19 104 ALA A N 1
ATOM 752 C CA . ALA A 1 104 ? 35.566 -4.923 -39.137 1.00 87.19 104 ALA A CA 1
ATOM 753 C C . ALA A 1 104 ? 34.757 -4.293 -40.293 1.00 87.19 104 ALA A C 1
ATOM 755 O O . ALA A 1 104 ? 34.596 -3.069 -40.338 1.00 87.19 104 ALA A O 1
ATOM 756 N N . ARG A 1 105 ? 34.275 -5.091 -41.258 1.00 87.50 105 ARG A N 1
ATOM 757 C CA . ARG A 1 105 ? 33.443 -4.614 -42.379 1.00 87.50 105 ARG A CA 1
ATOM 758 C C . ARG A 1 105 ? 31.948 -4.683 -42.085 1.00 87.50 105 ARG A C 1
ATOM 760 O O . ARG A 1 105 ? 31.175 -4.159 -42.889 1.00 87.50 105 ARG A O 1
ATOM 767 N N . THR A 1 106 ? 31.564 -5.293 -40.969 1.00 90.75 106 THR A N 1
ATOM 768 C CA . THR A 1 106 ? 30.172 -5.464 -40.566 1.00 90.75 106 THR A CA 1
ATOM 769 C C . THR A 1 106 ? 29.876 -4.594 -39.344 1.00 90.75 106 THR A C 1
ATOM 771 O O . THR A 1 106 ? 30.700 -4.422 -38.444 1.00 90.75 106 THR A O 1
ATOM 774 N N . LYS A 1 107 ? 28.702 -3.965 -39.343 1.00 94.50 107 LYS A N 1
ATOM 775 C CA . LYS A 1 107 ? 28.242 -3.071 -38.273 1.00 94.50 107 LYS A CA 1
ATOM 776 C C . LYS A 1 107 ? 26.868 -3.505 -37.798 1.00 94.50 107 LYS A C 1
ATOM 778 O O . LYS A 1 107 ? 26.054 -3.942 -38.606 1.00 94.50 107 LYS A O 1
ATOM 783 N N . VAL A 1 108 ? 26.593 -3.318 -36.515 1.00 95.75 108 VAL A N 1
ATOM 784 C CA . VAL A 1 108 ? 25.235 -3.400 -35.978 1.00 95.75 108 VAL A CA 1
ATOM 785 C C . VAL A 1 108 ? 24.530 -2.087 -36.282 1.00 95.75 108 VAL A C 1
ATOM 787 O O . VAL A 1 108 ? 25.008 -1.023 -35.886 1.00 95.75 108 VAL A O 1
ATOM 790 N N . ARG A 1 109 ? 23.389 -2.151 -36.962 1.00 96.06 109 ARG A N 1
ATOM 791 C CA . ARG A 1 109 ? 22.510 -1.003 -37.179 1.00 96.06 109 ARG A CA 1
ATOM 792 C C . ARG A 1 109 ? 21.283 -1.136 -36.296 1.00 96.06 109 ARG A C 1
ATOM 794 O O . ARG A 1 109 ? 20.538 -2.106 -36.408 1.00 96.06 109 ARG A O 1
ATOM 801 N N . VAL A 1 110 ? 21.069 -0.156 -35.424 1.00 96.38 110 VAL A N 1
ATOM 802 C CA . VAL A 1 110 ? 19.928 -0.120 -34.504 1.00 96.38 110 VAL A CA 1
ATOM 803 C C . VAL A 1 110 ? 18.841 0.790 -35.060 1.00 96.38 110 VAL A C 1
ATOM 805 O O . VAL A 1 110 ? 19.087 1.940 -35.437 1.00 96.38 110 VAL A O 1
ATOM 808 N N . TYR A 1 111 ? 17.619 0.277 -35.055 1.00 94.75 111 TYR A N 1
ATOM 809 C CA . TYR A 1 111 ? 16.410 0.946 -35.500 1.00 94.75 111 TYR A CA 1
ATOM 810 C C . TYR A 1 111 ? 15.474 1.218 -34.332 1.00 94.75 111 TYR A C 1
ATOM 812 O O . TYR A 1 111 ? 15.366 0.405 -33.415 1.00 94.75 111 TYR A O 1
ATOM 820 N N . ARG A 1 112 ? 14.734 2.326 -34.419 1.00 94.31 112 ARG A N 1
ATOM 821 C CA . ARG A 1 112 ? 13.525 2.561 -33.625 1.00 94.31 112 ARG A CA 1
ATOM 822 C C . ARG A 1 112 ? 12.319 2.666 -34.551 1.00 94.31 112 ARG A C 1
ATOM 824 O O . ARG A 1 112 ? 12.337 3.482 -35.476 1.00 94.31 112 ARG A O 1
ATOM 831 N N . THR A 1 113 ? 11.281 1.878 -34.284 1.00 88.62 113 THR A N 1
ATOM 832 C CA . THR A 1 113 ? 10.131 1.720 -35.195 1.00 88.62 113 THR A CA 1
ATOM 833 C C . THR A 1 113 ? 8.817 2.014 -34.484 1.00 88.62 113 THR A C 1
ATOM 835 O O . THR A 1 113 ? 8.168 1.106 -33.973 1.00 88.62 113 THR A O 1
ATOM 838 N N . LEU A 1 114 ? 8.422 3.286 -34.422 1.00 81.75 114 LEU A N 1
ATOM 839 C CA . LEU A 1 114 ? 7.136 3.660 -33.826 1.00 81.75 114 LEU A CA 1
ATOM 840 C C . LEU A 1 114 ? 5.965 3.087 -34.660 1.00 81.75 114 LEU A C 1
ATOM 842 O O . LEU A 1 114 ? 6.125 2.961 -35.874 1.00 81.75 114 LEU A O 1
ATOM 846 N N . PRO A 1 115 ? 4.803 2.758 -34.051 1.00 71.56 115 PRO A N 1
ATOM 847 C CA . PRO A 1 115 ? 3.696 2.050 -34.714 1.00 71.56 115 PRO A CA 1
ATOM 848 C C . PRO A 1 115 ? 3.210 2.634 -36.052 1.00 71.56 115 PRO A C 1
ATOM 850 O O . PRO A 1 115 ? 2.711 1.882 -36.883 1.00 71.56 115 PRO A O 1
ATOM 853 N N . ASP A 1 116 ? 3.411 3.935 -36.285 1.00 75.94 116 ASP A N 1
ATOM 854 C CA . ASP A 1 116 ? 2.968 4.655 -37.487 1.00 75.94 116 ASP A CA 1
ATOM 855 C C . ASP A 1 116 ? 4.113 5.367 -38.236 1.00 75.94 116 ASP A C 1
ATOM 857 O O . ASP A 1 116 ? 3.879 6.202 -39.114 1.00 75.94 116 ASP A O 1
ATOM 861 N N . GLU A 1 117 ? 5.370 5.052 -37.910 1.00 81.75 117 GLU A N 1
ATOM 862 C CA . GLU A 1 117 ? 6.542 5.656 -38.547 1.00 81.75 117 GLU A CA 1
ATOM 863 C C . GLU A 1 117 ? 7.412 4.613 -39.249 1.00 81.75 117 GLU A C 1
ATOM 865 O O . GLU A 1 117 ? 7.468 3.439 -38.885 1.00 81.75 117 GLU A O 1
ATOM 870 N N . ARG A 1 118 ? 8.145 5.052 -40.277 1.00 83.44 118 ARG A N 1
ATOM 871 C CA . ARG A 1 118 ? 9.171 4.202 -40.888 1.00 83.44 118 ARG A CA 1
ATOM 872 C C . ARG A 1 118 ? 10.302 3.967 -39.879 1.00 83.44 118 ARG A C 1
ATOM 874 O O . ARG A 1 118 ? 10.655 4.919 -39.180 1.00 83.44 118 ARG A O 1
ATOM 881 N N . PRO A 1 119 ? 10.916 2.768 -39.852 1.00 85.31 119 PRO A N 1
ATOM 882 C CA . PRO A 1 119 ? 12.077 2.497 -39.013 1.00 85.31 119 PRO A CA 1
ATOM 883 C C . PRO A 1 119 ? 13.132 3.588 -39.178 1.00 85.31 119 PRO A C 1
ATOM 885 O O . PRO A 1 119 ? 13.641 3.826 -40.279 1.00 85.31 119 PRO A O 1
ATOM 888 N N . LYS A 1 120 ? 13.444 4.279 -38.084 1.00 90.31 120 LYS A N 1
ATOM 889 C CA . LYS A 1 120 ? 14.472 5.314 -38.072 1.00 90.31 120 LYS A CA 1
ATOM 890 C C . LYS A 1 120 ? 15.765 4.698 -37.572 1.00 90.31 120 LYS A C 1
ATOM 892 O O . LYS A 1 120 ? 15.796 4.145 -36.474 1.00 90.31 120 LYS A O 1
ATOM 897 N N . VAL A 1 121 ? 16.829 4.831 -38.360 1.00 91.56 121 VAL A N 1
ATOM 898 C CA . VAL A 1 121 ? 18.179 4.478 -37.912 1.00 91.56 121 VAL A CA 1
ATOM 899 C C . VAL A 1 121 ? 18.544 5.384 -36.744 1.00 91.56 121 VAL A C 1
ATOM 901 O O . VAL A 1 121 ? 18.529 6.612 -36.871 1.00 91.56 121 VAL A O 1
ATOM 904 N N . VAL A 1 122 ? 18.830 4.768 -35.603 1.00 90.12 122 VAL A N 1
ATOM 905 C CA . VAL A 1 122 ? 19.253 5.458 -34.384 1.00 90.12 122 VAL A CA 1
ATOM 906 C C . VAL A 1 122 ? 20.770 5.544 -34.352 1.00 90.12 122 VAL A C 1
ATOM 908 O O . VAL A 1 122 ? 21.313 6.618 -34.101 1.00 90.12 122 VAL A O 1
ATOM 911 N N . LEU A 1 123 ? 21.447 4.425 -34.624 1.00 92.75 123 LEU A N 1
ATOM 912 C CA . LEU A 1 123 ? 22.895 4.318 -34.495 1.00 92.75 123 LEU A CA 1
ATOM 913 C C . LEU A 1 123 ? 23.455 3.168 -35.346 1.00 92.75 123 LEU A C 1
ATOM 915 O O . LEU A 1 123 ? 22.827 2.117 -35.449 1.00 92.75 123 LEU A O 1
ATOM 919 N N . ASP A 1 124 ? 24.661 3.365 -35.885 1.00 93.38 124 ASP A N 1
ATOM 920 C CA . ASP A 1 124 ? 25.498 2.313 -36.473 1.00 93.38 124 ASP A CA 1
ATOM 921 C C . ASP A 1 124 ? 26.718 2.098 -35.563 1.00 93.38 124 ASP A C 1
ATOM 923 O O . ASP A 1 124 ? 27.470 3.042 -35.302 1.00 93.38 124 ASP A O 1
ATOM 927 N N . VAL A 1 125 ? 26.938 0.867 -35.102 1.00 93.19 125 VAL A N 1
ATOM 928 C CA . VAL A 1 125 ? 28.006 0.509 -34.155 1.00 93.19 125 VAL A CA 1
ATOM 929 C C . VAL A 1 125 ? 28.921 -0.554 -34.775 1.00 93.19 125 VAL A C 1
ATOM 931 O O . VAL A 1 125 ? 28.420 -1.544 -35.311 1.00 93.19 125 VAL A O 1
ATOM 934 N N . PRO A 1 126 ? 30.256 -0.381 -34.757 1.00 92.56 126 PRO A N 1
ATOM 935 C CA . PRO A 1 126 ? 31.173 -1.413 -35.235 1.00 92.56 126 PRO A CA 1
ATOM 936 C C . PRO A 1 126 ? 31.121 -2.658 -34.341 1.00 92.56 126 PRO A C 1
ATOM 938 O O . PRO A 1 126 ? 30.976 -2.547 -33.125 1.00 92.56 126 PRO A O 1
ATOM 941 N N . ILE A 1 127 ? 31.272 -3.837 -34.945 1.00 90.25 127 ILE A N 1
ATOM 942 C CA . ILE A 1 127 ? 31.345 -5.098 -34.201 1.00 90.25 127 ILE A CA 1
ATOM 943 C C . ILE A 1 127 ? 32.755 -5.259 -33.620 1.00 90.25 127 ILE A C 1
ATOM 945 O O . ILE A 1 127 ? 33.752 -5.055 -34.313 1.00 90.25 127 ILE A O 1
ATOM 949 N N . GLY A 1 128 ? 32.826 -5.591 -32.331 1.00 86.38 128 GLY A N 1
ATOM 950 C CA . GLY A 1 128 ? 34.075 -5.888 -31.631 1.00 86.38 128 GLY A CA 1
ATOM 951 C C . GLY A 1 128 ? 34.483 -7.361 -31.730 1.00 86.38 128 GLY A C 1
ATOM 952 O O . GLY A 1 128 ? 33.937 -8.132 -32.513 1.00 86.38 128 GLY A O 1
ATOM 953 N N . GLU A 1 129 ? 35.438 -7.767 -30.895 1.00 88.94 129 GLU A N 1
ATOM 954 C CA . GLU A 1 129 ? 35.923 -9.158 -30.815 1.00 88.94 129 GLU A CA 1
ATOM 955 C C . GLU A 1 129 ? 35.075 -10.054 -29.893 1.00 88.94 129 GLU A C 1
ATOM 957 O O . GLU A 1 129 ? 35.332 -11.250 -29.775 1.00 88.94 129 GLU A O 1
ATOM 962 N N . VAL A 1 130 ? 34.064 -9.483 -29.233 1.00 91.81 130 VAL A N 1
ATOM 963 C CA . VAL A 1 130 ? 33.141 -10.192 -28.341 1.00 91.81 130 VAL A CA 1
ATOM 964 C C . VAL A 1 130 ? 31.735 -10.245 -28.948 1.00 91.81 130 VAL A C 1
ATOM 966 O O . VAL A 1 130 ? 31.342 -9.305 -29.641 1.00 91.81 130 VAL A O 1
ATOM 969 N N . PRO A 1 131 ? 30.968 -11.324 -28.699 1.00 91.38 131 PRO A N 1
ATOM 970 C CA . PRO A 1 131 ? 29.618 -11.478 -29.242 1.00 91.38 131 PRO A CA 1
ATOM 971 C C . PRO A 1 131 ? 28.601 -10.543 -28.587 1.00 91.38 131 PRO A C 1
ATOM 973 O O . PRO A 1 131 ? 27.585 -10.236 -29.193 1.00 91.38 131 PRO A O 1
ATOM 976 N N . GLU A 1 132 ? 28.845 -10.092 -27.360 1.00 95.00 132 GLU A N 1
ATOM 977 C CA . GLU A 1 132 ? 27.950 -9.184 -26.650 1.00 95.00 132 GLU A CA 1
ATOM 978 C C . GLU A 1 132 ? 28.410 -7.737 -26.828 1.00 95.00 132 GLU A C 1
ATOM 980 O O . GLU A 1 132 ? 29.547 -7.381 -26.511 1.00 95.00 132 GLU A O 1
ATOM 985 N N . LEU A 1 133 ? 27.512 -6.900 -27.336 1.00 93.62 133 LEU A N 1
ATOM 986 C CA . LEU A 1 133 ? 27.741 -5.489 -27.595 1.00 93.62 133 LEU A CA 1
ATOM 987 C C . LEU A 1 133 ? 26.736 -4.654 -26.803 1.00 93.62 133 LEU A C 1
ATOM 989 O O . LEU A 1 133 ? 25.527 -4.809 -26.961 1.00 93.62 133 LEU A O 1
ATOM 993 N N . VAL A 1 134 ? 27.241 -3.722 -25.999 1.00 95.00 134 VAL A N 1
ATOM 994 C CA . VAL A 1 134 ? 26.414 -2.760 -25.266 1.00 95.00 134 VAL A CA 1
ATOM 995 C C . VAL A 1 134 ? 26.271 -1.486 -26.092 1.00 95.00 134 VAL A C 1
ATOM 997 O O . VAL A 1 134 ? 27.266 -0.843 -26.434 1.00 95.00 134 VAL A O 1
ATOM 1000 N N . VAL A 1 135 ? 25.033 -1.132 -26.430 1.00 94.56 135 VAL A N 1
ATOM 1001 C CA . VAL A 1 135 ? 24.711 -0.004 -27.306 1.00 94.56 135 VAL A CA 1
ATOM 1002 C C . VAL A 1 135 ? 23.856 1.026 -26.561 1.00 94.56 135 VAL A C 1
ATOM 1004 O O . VAL A 1 135 ? 22.663 0.782 -26.366 1.00 94.56 135 VAL A O 1
ATOM 1007 N N . PRO A 1 136 ? 24.410 2.193 -26.182 1.00 95.25 136 PRO A N 1
ATOM 1008 C CA . PRO A 1 136 ? 23.635 3.241 -25.531 1.00 95.25 136 PRO A CA 1
ATOM 1009 C C . PRO A 1 136 ? 22.693 3.910 -26.537 1.00 95.25 136 PRO A C 1
ATOM 1011 O O . PRO A 1 136 ? 23.119 4.382 -27.597 1.00 95.25 136 PRO A O 1
ATOM 1014 N N . VAL A 1 137 ? 21.406 3.991 -26.200 1.00 94.94 137 VAL A N 1
ATOM 1015 C CA . VAL A 1 137 ? 20.383 4.653 -27.021 1.00 94.94 137 VAL A CA 1
ATOM 1016 C C . VAL A 1 137 ? 19.610 5.685 -26.214 1.00 94.94 137 VAL A C 1
ATOM 1018 O O . VAL A 1 137 ? 19.341 5.505 -25.030 1.00 94.94 137 VAL A O 1
ATOM 1021 N N . THR A 1 138 ? 19.219 6.779 -26.866 1.00 94.69 138 THR A N 1
ATOM 1022 C CA . THR A 1 138 ? 18.349 7.799 -26.268 1.00 94.69 138 THR A CA 1
ATOM 1023 C C . THR A 1 138 ? 16.881 7.476 -26.536 1.00 94.69 138 THR A C 1
ATOM 1025 O O . THR A 1 138 ? 16.479 7.211 -27.675 1.00 94.69 138 THR A O 1
ATOM 1028 N N . LEU A 1 139 ? 16.071 7.542 -25.486 1.00 94.38 139 LEU A N 1
ATOM 1029 C CA . LEU A 1 139 ? 14.632 7.333 -25.522 1.00 94.38 139 LEU A CA 1
ATOM 1030 C C . LEU A 1 139 ? 13.889 8.636 -25.849 1.00 94.38 139 LEU A C 1
ATOM 1032 O O . LEU A 1 139 ? 14.339 9.737 -25.528 1.00 94.38 139 LEU A O 1
ATOM 1036 N N . VAL A 1 140 ? 12.736 8.504 -26.499 1.00 92.12 140 VAL A N 1
ATOM 1037 C CA . VAL A 1 140 ? 11.698 9.548 -26.545 1.00 92.12 140 VAL A CA 1
ATOM 1038 C C . VAL A 1 140 ? 10.596 9.217 -25.548 1.00 92.12 140 VAL A C 1
ATOM 1040 O O . VAL A 1 140 ? 10.500 8.074 -25.116 1.00 92.12 140 VAL A O 1
ATOM 1043 N N . ASP A 1 141 ? 9.769 10.191 -25.178 1.00 92.12 141 ASP A N 1
ATOM 1044 C CA . ASP A 1 141 ? 8.684 9.961 -24.220 1.00 92.12 141 ASP A CA 1
ATOM 1045 C C . ASP A 1 141 ? 7.737 8.847 -24.703 1.00 92.12 141 ASP A C 1
ATOM 1047 O O . ASP A 1 141 ? 7.343 8.803 -25.874 1.00 92.12 141 ASP A O 1
ATOM 1051 N N . GLY A 1 142 ? 7.367 7.940 -23.795 1.00 93.12 142 GLY A N 1
ATOM 1052 C CA . GLY A 1 142 ? 6.517 6.794 -24.105 1.00 93.12 142 GLY A CA 1
ATOM 1053 C C . GLY A 1 142 ? 7.275 5.620 -24.731 1.00 93.12 142 GLY A C 1
ATOM 1054 O O . GLY A 1 142 ? 8.375 5.267 -24.308 1.00 93.12 142 GLY A O 1
ATOM 1055 N N . HIS A 1 143 ? 6.649 4.950 -25.701 1.00 93.88 143 HIS A N 1
ATOM 1056 C CA . HIS A 1 143 ? 7.127 3.677 -26.243 1.00 93.88 143 HIS A CA 1
ATOM 1057 C C . HIS A 1 143 ? 8.313 3.849 -27.203 1.00 93.88 143 HIS A C 1
ATOM 1059 O O . HIS A 1 143 ? 8.255 4.601 -28.173 1.00 93.88 143 HIS A O 1
ATOM 1065 N N . ASN A 1 144 ? 9.361 3.064 -26.974 1.00 94.69 144 ASN A N 1
ATOM 1066 C CA . ASN A 1 144 ? 10.582 2.990 -27.767 1.00 94.69 144 ASN A CA 1
ATOM 1067 C C . ASN A 1 144 ? 10.833 1.532 -28.188 1.00 94.69 144 ASN A C 1
ATOM 1069 O O . ASN A 1 144 ? 11.584 0.812 -27.526 1.00 94.69 144 ASN A O 1
ATOM 1073 N N . PRO A 1 145 ? 10.176 1.072 -29.262 1.00 95.75 145 PRO A N 1
ATOM 1074 C CA . PRO A 1 145 ? 10.437 -0.230 -29.870 1.00 95.75 145 PRO A CA 1
ATOM 1075 C C . PRO A 1 145 ? 11.767 -0.207 -30.633 1.00 95.75 145 PRO A C 1
ATOM 1077 O O . PRO A 1 145 ? 11.907 0.540 -31.606 1.00 95.75 145 PRO A O 1
ATOM 1080 N N . PHE A 1 146 ? 12.723 -1.037 -30.221 1.00 96.25 146 PHE A N 1
ATOM 1081 C CA . PHE A 1 146 ? 14.026 -1.189 -30.864 1.00 96.25 146 PHE A CA 1
ATOM 1082 C C . PHE A 1 146 ? 14.172 -2.538 -31.564 1.00 96.25 146 PHE A C 1
ATOM 1084 O O . PHE A 1 146 ? 13.731 -3.566 -31.053 1.00 96.25 146 PHE A O 1
ATOM 1091 N N . SER A 1 147 ? 14.852 -2.532 -32.706 1.00 96.00 147 SER A N 1
ATOM 1092 C CA . SER A 1 147 ? 15.330 -3.728 -33.407 1.00 96.00 147 SER A CA 1
ATOM 1093 C C . SER A 1 147 ? 16.728 -3.471 -33.967 1.00 96.00 147 SER A C 1
ATOM 1095 O O . SER A 1 147 ? 17.115 -2.317 -34.158 1.00 96.00 147 SER A O 1
ATOM 1097 N N . ALA A 1 148 ? 17.491 -4.521 -34.249 1.00 96.06 148 ALA A N 1
ATOM 1098 C CA . ALA A 1 148 ? 18.833 -4.400 -34.814 1.00 96.06 148 ALA A CA 1
ATOM 1099 C C . ALA A 1 148 ? 19.020 -5.308 -36.033 1.00 96.06 148 ALA A C 1
ATOM 1101 O O . ALA A 1 148 ? 18.419 -6.377 -36.107 1.00 96.06 148 ALA A O 1
ATOM 1102 N N . THR A 1 149 ? 19.874 -4.891 -36.963 1.00 96.06 149 THR A N 1
ATOM 1103 C CA . THR A 1 149 ? 20.353 -5.706 -38.092 1.00 96.06 149 THR A CA 1
ATOM 1104 C C . THR A 1 149 ? 21.878 -5.660 -38.149 1.00 96.06 149 THR A C 1
ATOM 1106 O O . THR A 1 149 ? 22.520 -4.830 -37.495 1.00 96.06 149 THR A O 1
ATOM 1109 N N . LEU A 1 150 ? 22.469 -6.550 -38.940 1.00 94.69 150 LEU A N 1
ATOM 1110 C CA . LEU A 1 150 ? 23.875 -6.498 -39.320 1.00 94.69 150 LEU A CA 1
ATOM 1111 C C . LEU A 1 150 ? 23.988 -5.969 -40.743 1.00 94.69 150 LEU A C 1
ATOM 1113 O O . LEU A 1 150 ? 23.369 -6.504 -41.658 1.00 94.69 150 LEU A O 1
ATOM 1117 N N . VAL A 1 151 ? 24.807 -4.942 -40.937 1.00 94.62 151 VAL A N 1
ATOM 1118 C CA . VAL A 1 151 ? 25.073 -4.338 -42.244 1.00 94.62 151 VAL A CA 1
ATOM 1119 C C . VAL A 1 151 ? 26.514 -4.633 -42.622 1.00 94.62 151 VAL A C 1
ATOM 1121 O O . VAL A 1 151 ? 27.437 -4.146 -41.966 1.00 94.62 151 VAL A O 1
ATOM 1124 N N . GLY A 1 152 ? 26.708 -5.404 -43.689 1.00 91.00 152 GLY A N 1
ATOM 1125 C CA . GLY A 1 152 ? 28.029 -5.797 -44.171 1.00 91.00 152 GLY A CA 1
ATOM 1126 C C . GLY A 1 152 ? 28.105 -5.905 -45.697 1.00 91.00 152 GLY A C 1
ATOM 1127 O O . GLY A 1 152 ? 27.171 -5.527 -46.408 1.00 91.00 152 GLY A O 1
ATOM 1128 N N . PRO A 1 153 ? 29.214 -6.439 -46.241 1.00 86.44 153 PRO A N 1
ATOM 1129 C CA . PRO A 1 153 ? 29.412 -6.575 -47.687 1.00 86.44 153 PRO A CA 1
ATOM 1130 C C . PRO A 1 153 ? 28.356 -7.438 -48.396 1.00 86.44 153 PRO A C 1
ATOM 1132 O O . PRO A 1 153 ? 28.154 -7.280 -49.597 1.00 86.44 153 PRO A O 1
ATOM 1135 N N . GLY A 1 154 ? 27.710 -8.354 -47.665 1.00 84.19 154 GLY A N 1
ATOM 1136 C CA . GLY A 1 154 ? 26.631 -9.215 -48.163 1.00 84.19 154 GLY A CA 1
ATOM 1137 C C . GLY A 1 154 ? 25.262 -8.546 -48.231 1.00 84.19 154 GLY A C 1
ATOM 1138 O O . GLY A 1 154 ? 24.347 -9.125 -48.802 1.00 84.19 154 GLY A O 1
ATOM 1139 N N . GLY A 1 155 ? 25.122 -7.334 -47.693 1.00 89.38 155 GLY A N 1
ATOM 1140 C CA . GLY A 1 155 ? 23.840 -6.665 -47.510 1.00 89.38 155 GLY A CA 1
ATOM 1141 C C . GLY A 1 155 ? 23.481 -6.534 -46.035 1.00 89.38 155 GLY A C 1
ATOM 1142 O O . GLY A 1 155 ? 24.348 -6.589 -45.160 1.00 89.38 155 GLY A O 1
ATOM 1143 N N . GLU A 1 156 ? 22.197 -6.315 -45.785 1.00 93.50 156 GLU A N 1
ATOM 1144 C CA . GLU A 1 156 ? 21.633 -6.176 -44.449 1.00 93.50 156 GLU A CA 1
ATOM 1145 C C . GLU A 1 156 ? 20.921 -7.469 -44.043 1.00 93.50 156 GLU A C 1
ATOM 1147 O O . GLU A 1 156 ? 20.202 -8.044 -44.862 1.00 93.50 156 GLU A O 1
ATOM 1152 N N . SER A 1 157 ? 21.156 -7.939 -42.817 1.00 94.06 157 SER A N 1
ATOM 1153 C CA . SER A 1 157 ? 20.497 -9.132 -42.284 1.00 94.06 157 SER A CA 1
ATOM 1154 C C . SER A 1 157 ? 19.026 -8.899 -41.949 1.00 94.06 157 SER A C 1
ATOM 1156 O O . SER A 1 157 ? 18.543 -7.765 -41.913 1.00 94.06 157 SER A O 1
ATOM 1158 N N . GLU A 1 158 ? 18.308 -9.992 -41.685 1.00 93.94 158 GLU A N 1
ATOM 1159 C CA . GLU A 1 158 ? 16.972 -9.910 -41.097 1.00 93.94 158 GLU A CA 1
ATOM 1160 C C . GLU A 1 158 ? 17.023 -9.197 -39.729 1.00 93.94 158 GLU A C 1
ATOM 1162 O O . GLU A 1 158 ? 18.015 -9.307 -38.998 1.00 93.94 158 GLU A O 1
ATOM 1167 N N . PRO A 1 159 ? 15.968 -8.454 -39.354 1.00 94.44 159 PRO A N 1
ATOM 1168 C CA . PRO A 1 159 ? 15.929 -7.745 -38.084 1.00 94.44 159 PRO A CA 1
ATOM 1169 C C . PRO A 1 159 ? 15.772 -8.694 -36.894 1.00 94.44 159 PRO A C 1
ATOM 1171 O O . PRO A 1 159 ? 15.083 -9.714 -36.958 1.00 94.44 159 PRO A O 1
ATOM 1174 N N . SER A 1 160 ? 16.350 -8.297 -35.763 1.00 95.94 160 SER A N 1
ATOM 1175 C CA . SER A 1 160 ? 16.091 -8.916 -34.465 1.00 95.94 160 SER A CA 1
ATOM 1176 C C . SER A 1 160 ? 14.604 -8.835 -34.083 1.00 95.94 160 SER A C 1
ATOM 1178 O O . SER A 1 160 ? 13.886 -7.943 -34.555 1.00 95.94 160 SER A O 1
ATOM 1180 N N . PRO A 1 161 ? 14.137 -9.661 -33.125 1.00 94.75 161 PRO A N 1
ATOM 1181 C CA . PRO A 1 161 ? 12.887 -9.391 -32.423 1.00 94.75 161 PRO A CA 1
ATOM 1182 C C . PRO A 1 161 ? 12.861 -7.965 -31.856 1.00 94.75 161 PRO A C 1
ATOM 1184 O O . PRO A 1 161 ? 13.897 -7.426 -31.452 1.00 94.75 161 PRO A O 1
ATOM 1187 N N . VAL A 1 162 ? 11.671 -7.362 -31.829 1.00 94.12 162 VAL A N 1
ATOM 1188 C CA . VAL A 1 162 ? 11.478 -6.010 -31.295 1.00 94.12 162 VAL A CA 1
ATOM 1189 C C . VAL A 1 162 ? 11.478 -6.052 -29.770 1.00 94.12 162 VAL A C 1
ATOM 1191 O O . VAL A 1 162 ? 10.689 -6.778 -29.163 1.00 94.12 162 VAL A O 1
ATOM 1194 N N . VAL A 1 163 ? 12.321 -5.226 -29.155 1.00 95.94 163 VAL A N 1
ATOM 1195 C CA . VAL A 1 163 ? 12.370 -5.013 -27.705 1.00 95.94 163 VAL A CA 1
ATOM 1196 C C . VAL A 1 163 ? 11.781 -3.647 -27.378 1.00 95.94 163 VAL A C 1
ATOM 1198 O O . VAL A 1 163 ? 12.139 -2.647 -27.992 1.00 95.94 163 VAL A O 1
ATOM 1201 N N . ASN A 1 164 ? 10.870 -3.597 -26.407 1.00 95.00 164 ASN A N 1
ATOM 1202 C CA . ASN A 1 164 ? 10.175 -2.370 -26.033 1.00 95.00 164 ASN A CA 1
ATOM 1203 C C . ASN A 1 164 ? 10.745 -1.785 -24.744 1.00 95.00 164 ASN A C 1
ATOM 1205 O O . ASN A 1 164 ? 10.747 -2.453 -23.714 1.00 95.00 164 ASN A O 1
ATOM 1209 N N . TRP A 1 165 ? 11.127 -0.514 -24.807 1.00 96.38 165 TRP A N 1
ATOM 1210 C CA . TRP A 1 165 ? 11.368 0.333 -23.643 1.00 96.38 165 TRP A CA 1
ATOM 1211 C C . TRP A 1 165 ? 10.285 1.401 -23.541 1.00 96.38 165 TRP A C 1
ATOM 1213 O O . TRP A 1 165 ? 9.773 1.865 -24.560 1.00 96.38 165 TRP A O 1
ATOM 1223 N N . VAL A 1 166 ? 9.934 1.811 -22.329 1.00 95.94 166 VAL A N 1
ATOM 1224 C CA . VAL A 1 166 ? 8.978 2.888 -22.077 1.00 95.94 166 VAL A CA 1
ATOM 1225 C C . VAL A 1 166 ? 9.653 3.940 -21.211 1.00 95.94 166 VAL A C 1
ATOM 1227 O O . VAL A 1 166 ? 9.980 3.674 -20.057 1.00 95.94 166 VAL A O 1
ATOM 1230 N N . LEU A 1 167 ? 9.853 5.134 -21.774 1.00 96.75 167 LEU A N 1
ATOM 1231 C CA . LEU A 1 167 ? 10.275 6.292 -20.997 1.00 96.75 167 LEU A CA 1
ATOM 1232 C C . LEU A 1 167 ? 9.047 6.877 -20.305 1.00 96.75 167 LEU A C 1
ATOM 1234 O O . LEU A 1 167 ? 8.181 7.463 -20.963 1.00 96.75 167 LEU A O 1
ATOM 1238 N N . ASP A 1 168 ? 8.996 6.721 -18.990 1.00 97.19 168 ASP A N 1
ATOM 1239 C CA . ASP A 1 168 ? 7.960 7.281 -18.135 1.00 97.19 168 ASP A CA 1
ATOM 1240 C C . ASP A 1 168 ? 8.602 8.172 -17.072 1.00 97.19 168 ASP A C 1
ATOM 1242 O O . ASP A 1 168 ? 9.380 7.716 -16.240 1.00 97.19 168 ASP A O 1
ATOM 1246 N N . ARG A 1 169 ? 8.269 9.461 -17.106 1.00 96.31 169 ARG A N 1
ATOM 1247 C CA . ARG A 1 169 ? 8.708 10.468 -16.123 1.00 96.31 169 ARG A CA 1
ATOM 1248 C C . ARG A 1 169 ? 7.543 11.040 -15.328 1.00 96.31 169 ARG A C 1
ATOM 1250 O O . ARG A 1 169 ? 7.685 12.062 -14.650 1.00 96.31 169 ARG A O 1
ATOM 1257 N N . LEU A 1 170 ? 6.357 10.465 -15.497 1.00 95.62 170 LEU A N 1
ATOM 1258 C CA . LEU A 1 170 ? 5.166 10.963 -14.847 1.00 95.62 170 LEU A CA 1
ATOM 1259 C C . LEU A 1 170 ? 5.126 10.426 -13.426 1.00 95.62 170 LEU A C 1
ATOM 1261 O O . LEU A 1 170 ? 5.117 9.231 -13.169 1.00 95.62 170 LEU A O 1
ATOM 1265 N N . VAL A 1 171 ? 5.065 11.351 -12.479 1.00 96.62 171 VAL A N 1
ATOM 1266 C CA . VAL A 1 171 ? 4.923 11.007 -11.071 1.00 96.62 171 VAL A CA 1
ATOM 1267 C C . VAL A 1 171 ? 3.566 10.324 -10.827 1.00 96.62 171 VAL A C 1
ATOM 1269 O O . VAL A 1 171 ? 2.532 10.864 -11.253 1.00 96.62 171 VAL A O 1
ATOM 1272 N N . PRO A 1 172 ? 3.524 9.187 -10.103 1.00 97.25 172 PRO A N 1
ATOM 1273 C CA . PRO A 1 172 ? 2.272 8.509 -9.794 1.00 97.25 172 PRO A CA 1
ATOM 1274 C C . PRO A 1 172 ? 1.381 9.377 -8.898 1.00 97.25 172 PRO A C 1
ATOM 1276 O O . PRO A 1 172 ? 1.822 9.968 -7.912 1.00 97.25 172 PRO A O 1
ATOM 1279 N N . LYS A 1 173 ? 0.086 9.439 -9.223 1.00 97.44 173 LYS A N 1
ATOM 1280 C CA . LYS A 1 173 ? -0.912 10.163 -8.423 1.00 97.44 173 LYS A CA 1
ATOM 1281 C C . LYS A 1 173 ? -1.543 9.230 -7.400 1.00 97.44 173 LYS A C 1
ATOM 1283 O O . LYS A 1 173 ? -2.149 8.231 -7.779 1.00 97.44 173 LYS A O 1
ATOM 1288 N N . ILE A 1 174 ? -1.488 9.616 -6.131 1.00 98.25 174 ILE A N 1
ATOM 1289 C CA . ILE A 1 174 ? -2.123 8.888 -5.032 1.00 98.25 174 ILE A CA 1
ATOM 1290 C C . ILE A 1 174 ? -3.495 9.510 -4.756 1.00 98.25 174 ILE A C 1
ATOM 1292 O O . ILE A 1 174 ? -3.614 10.723 -4.586 1.00 98.25 174 ILE A O 1
ATOM 1296 N N . LYS A 1 175 ? -4.541 8.683 -4.720 1.00 98.00 175 LYS A N 1
ATOM 1297 C CA . LYS A 1 175 ? -5.884 9.057 -4.262 1.00 98.00 175 LYS A CA 1
ATOM 1298 C C . LYS A 1 175 ? -6.247 8.205 -3.057 1.00 98.00 175 LYS A C 1
ATOM 1300 O O . LYS A 1 175 ? -6.211 6.983 -3.154 1.00 98.00 175 LYS A O 1
ATOM 1305 N N . ILE A 1 176 ? -6.617 8.845 -1.958 1.00 98.19 176 ILE A N 1
ATOM 1306 C CA . ILE A 1 176 ? -7.042 8.176 -0.726 1.00 98.19 176 ILE A CA 1
ATOM 1307 C C . ILE A 1 176 ? -8.570 8.097 -0.727 1.00 98.19 176 ILE A C 1
ATOM 1309 O O . ILE A 1 176 ? -9.238 9.071 -1.076 1.00 98.19 176 ILE A O 1
ATOM 1313 N N . TYR A 1 177 ? -9.109 6.926 -0.393 1.00 97.75 177 TYR A N 1
ATOM 1314 C CA . TYR A 1 177 ? -10.550 6.686 -0.268 1.00 97.75 177 TYR A CA 1
ATOM 1315 C C . TYR A 1 177 ? -10.999 6.594 1.187 1.00 97.75 177 TYR A C 1
ATOM 1317 O O . TYR A 1 177 ? -12.131 6.960 1.491 1.00 97.75 177 TYR A O 1
ATOM 1325 N N . GLY A 1 178 ? -10.116 6.150 2.078 1.00 94.75 178 GLY A N 1
ATOM 1326 C CA . GLY A 1 178 ? -10.368 6.119 3.508 1.00 94.75 178 GLY A CA 1
ATOM 1327 C C . GLY A 1 178 ? -9.070 5.914 4.291 1.00 94.75 178 GLY A C 1
ATOM 1328 O O . GLY A 1 178 ? -8.119 5.366 3.727 1.00 94.75 178 GLY A O 1
ATOM 1329 N N . PRO A 1 179 ? -9.018 6.321 5.564 1.00 95.50 179 PRO A N 1
ATOM 1330 C CA . PRO A 1 179 ? -10.016 7.147 6.256 1.00 95.50 179 PRO A CA 1
ATOM 1331 C C . PRO A 1 179 ? -10.109 8.567 5.648 1.00 95.50 179 PRO A C 1
ATOM 1333 O O . PRO A 1 179 ? -9.161 8.999 4.981 1.00 95.50 179 PRO A O 1
ATOM 1336 N N . PRO A 1 180 ? -11.233 9.299 5.789 1.00 95.19 180 PRO A N 1
ATOM 1337 C CA . PRO A 1 180 ? -11.271 10.720 5.475 1.00 95.19 180 PRO A CA 1
ATOM 1338 C C . PRO A 1 180 ? -10.273 11.507 6.341 1.00 95.19 180 PRO A C 1
ATOM 1340 O O . PRO A 1 180 ? -9.938 11.073 7.445 1.00 95.19 180 PRO A O 1
ATOM 1343 N N . PRO A 1 181 ? -9.811 12.676 5.867 1.00 94.94 181 PRO A N 1
ATOM 1344 C CA . PRO A 1 181 ? -8.957 13.548 6.665 1.00 94.94 181 PRO A CA 1
ATOM 1345 C C . PRO A 1 181 ? -9.596 13.898 8.013 1.00 94.94 181 PRO A C 1
ATOM 1347 O O . PRO A 1 181 ? -10.807 14.115 8.085 1.00 94.94 181 PRO A O 1
ATOM 1350 N N . ASP A 1 182 ? -8.766 13.952 9.052 1.00 93.00 182 ASP A N 1
ATOM 1351 C CA . ASP A 1 182 ? -9.120 14.254 10.442 1.00 93.00 182 ASP A CA 1
ATOM 1352 C C . ASP A 1 182 ? -10.117 13.271 11.084 1.00 93.00 182 ASP A C 1
ATOM 1354 O O . ASP A 1 182 ? -10.653 13.543 12.163 1.00 93.00 182 ASP A O 1
ATOM 1358 N N . GLU A 1 183 ? -10.364 12.107 10.463 1.00 91.12 183 GLU A N 1
ATOM 1359 C CA . GLU A 1 183 ? -11.201 11.073 11.071 1.00 91.12 183 GLU A CA 1
ATOM 1360 C C . GLU A 1 183 ? -10.600 10.636 12.412 1.00 91.12 183 GLU A C 1
ATOM 1362 O O . GLU A 1 183 ? -9.404 10.342 12.527 1.00 91.12 183 GLU A O 1
ATOM 1367 N N . LYS A 1 184 ? -11.458 10.583 13.437 1.00 87.75 184 LYS A N 1
ATOM 1368 C CA . LYS A 1 184 ? -11.107 10.003 14.727 1.00 87.75 184 LYS A CA 1
ATOM 1369 C C . LYS A 1 184 ? -11.170 8.484 14.622 1.00 87.75 184 LYS A C 1
ATOM 1371 O O . LYS A 1 184 ? -12.245 7.919 14.451 1.00 87.75 184 LYS A O 1
ATOM 1376 N N . ILE A 1 185 ? -10.018 7.844 14.759 1.00 88.50 185 ILE A N 1
ATOM 1377 C CA . ILE A 1 185 ? -9.844 6.398 14.743 1.00 88.50 185 ILE A CA 1
ATOM 1378 C C . ILE A 1 185 ? -9.446 5.997 16.147 1.00 88.50 185 ILE A C 1
ATOM 1380 O O . ILE A 1 185 ? -8.328 6.245 16.592 1.00 88.50 185 ILE A O 1
ATOM 1384 N N . ASN A 1 186 ? -10.348 5.355 16.867 1.00 80.81 186 ASN A N 1
ATOM 1385 C CA . ASN A 1 186 ? -10.071 4.941 18.233 1.00 80.81 186 ASN A CA 1
ATOM 1386 C C . ASN A 1 186 ? -9.424 3.546 18.283 1.00 80.81 186 ASN A C 1
ATOM 1388 O O . ASN A 1 186 ? -9.418 2.920 19.329 1.00 80.81 186 ASN A O 1
ATOM 1392 N N . ARG A 1 187 ? -8.866 3.044 17.174 1.00 83.12 187 ARG A N 1
ATOM 1393 C CA . ARG A 1 187 ? -8.029 1.830 17.124 1.00 83.12 187 ARG A CA 1
ATOM 1394 C C . ARG A 1 187 ? -6.546 2.206 17.178 1.00 83.12 187 ARG A C 1
ATOM 1396 O O . ARG A 1 187 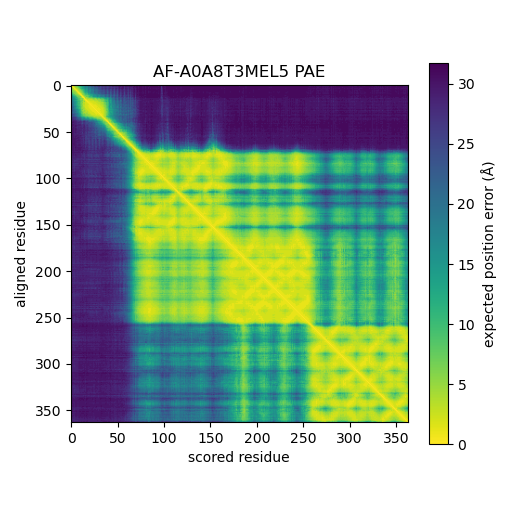? -6.186 3.345 16.919 1.00 83.12 187 ARG A O 1
ATOM 1403 N N . GLN A 1 188 ? -5.669 1.236 17.435 1.00 86.31 188 GLN A N 1
ATOM 1404 C CA . GLN A 1 188 ? -4.209 1.441 17.371 1.00 86.31 188 GLN A CA 1
ATOM 1405 C C . GLN A 1 188 ? -3.645 1.394 15.941 1.00 86.31 188 GLN A C 1
ATOM 1407 O O . GLN A 1 188 ? -2.463 1.639 15.725 1.00 86.31 188 GLN A O 1
ATOM 1412 N N . VAL A 1 189 ? -4.474 1.056 14.952 1.00 90.88 189 VAL A N 1
ATOM 1413 C CA . VAL A 1 189 ? -4.080 0.925 13.547 1.00 90.88 189 VAL A CA 1
ATOM 1414 C C . VAL A 1 189 ? -5.136 1.589 12.668 1.00 90.88 189 VAL A C 1
ATOM 1416 O O . VAL A 1 189 ? -6.325 1.288 12.775 1.00 90.88 189 VAL A O 1
ATOM 1419 N N . ALA A 1 190 ? -4.695 2.470 11.774 1.00 93.62 190 ALA A N 1
ATOM 1420 C CA . ALA A 1 190 ? -5.502 3.047 10.710 1.00 93.62 190 ALA A CA 1
ATOM 1421 C C . ALA A 1 190 ? -5.410 2.179 9.448 1.00 93.62 190 ALA A C 1
ATOM 1423 O O . ALA A 1 190 ? -4.318 1.866 8.975 1.00 93.62 190 ALA A O 1
ATOM 1424 N N . THR A 1 191 ? -6.555 1.819 8.867 1.00 95.94 191 THR A N 1
ATOM 1425 C CA . THR A 1 191 ? -6.602 1.120 7.573 1.00 95.94 191 THR A CA 1
ATOM 1426 C C . THR A 1 191 ? -6.707 2.146 6.452 1.00 95.94 191 THR A C 1
ATOM 1428 O O . THR A 1 191 ? -7.784 2.679 6.195 1.00 95.94 191 THR A O 1
ATOM 1431 N N . VAL A 1 192 ? -5.590 2.439 5.787 1.00 97.94 192 VAL A N 1
ATOM 1432 C CA . VAL A 1 192 ? -5.538 3.409 4.690 1.00 97.94 192 VAL A CA 1
ATOM 1433 C C . VAL A 1 192 ? -5.798 2.701 3.366 1.00 97.94 192 VAL A C 1
ATOM 1435 O O . VAL A 1 192 ? -5.019 1.847 2.940 1.00 97.94 192 VAL A O 1
ATOM 1438 N N . THR A 1 193 ? -6.878 3.079 2.692 1.00 98.25 193 THR A N 1
ATOM 1439 C CA . THR A 1 193 ? -7.282 2.547 1.387 1.00 98.25 193 THR A CA 1
ATOM 1440 C C . THR A 1 193 ? -7.223 3.622 0.317 1.00 98.25 193 THR A C 1
ATOM 1442 O O . THR A 1 193 ? -7.468 4.808 0.561 1.00 98.25 193 THR A O 1
ATOM 1445 N N . GLY A 1 194 ? -6.913 3.215 -0.908 1.00 98.19 194 GLY A N 1
ATOM 1446 C CA . GLY A 1 194 ? -6.823 4.162 -2.005 1.00 98.19 194 GLY A CA 1
ATOM 1447 C C . GLY A 1 194 ? -6.456 3.537 -3.336 1.00 98.19 194 GLY A C 1
ATOM 1448 O O . GLY A 1 194 ? -6.545 2.324 -3.547 1.00 98.19 194 GLY A O 1
ATOM 1449 N N . LYS A 1 195 ? -6.044 4.406 -4.257 1.00 98.25 195 LYS A N 1
ATOM 1450 C CA . LYS A 1 195 ? -5.612 4.048 -5.602 1.00 98.25 195 LYS A CA 1
ATOM 1451 C C . LYS A 1 195 ? -4.393 4.861 -6.033 1.00 98.25 195 LYS A C 1
ATOM 1453 O O . LYS A 1 195 ? -4.323 6.063 -5.788 1.00 98.25 195 LYS A O 1
ATOM 1458 N N . THR A 1 196 ? -3.459 4.204 -6.706 1.00 98.25 196 THR A N 1
ATOM 1459 C CA . THR A 1 196 ? -2.279 4.795 -7.354 1.00 98.25 196 THR A CA 1
ATOM 1460 C C . THR A 1 196 ? -1.995 4.061 -8.677 1.00 98.25 196 THR A C 1
ATOM 1462 O O . THR A 1 196 ? -2.858 3.338 -9.185 1.00 98.25 196 THR A O 1
ATOM 1465 N N . GLN A 1 197 ? -0.814 4.248 -9.264 1.00 96.31 197 GLN A N 1
ATOM 1466 C CA . GLN A 1 197 ? -0.346 3.490 -10.424 1.00 96.31 197 GLN A CA 1
ATOM 1467 C C . GLN A 1 197 ? -0.260 1.987 -10.117 1.00 96.31 197 GLN A C 1
ATOM 1469 O O . GLN A 1 197 ? 0.190 1.566 -9.050 1.00 96.31 197 GLN A O 1
ATOM 1474 N N . SER A 1 198 ? -0.687 1.158 -11.068 1.00 95.31 198 SER A N 1
ATOM 1475 C CA . SER A 1 198 ? -0.581 -0.299 -10.968 1.00 95.31 198 SER A CA 1
ATOM 1476 C C . SER A 1 198 ? 0.864 -0.736 -10.732 1.00 95.31 198 SER A C 1
ATOM 1478 O O . SER A 1 198 ? 1.777 -0.165 -11.327 1.00 95.31 198 SER A O 1
ATOM 1480 N N . ARG A 1 199 ? 1.062 -1.778 -9.914 1.00 94.38 199 ARG A N 1
ATOM 1481 C CA . ARG A 1 199 ? 2.385 -2.325 -9.538 1.00 94.38 199 ARG A CA 1
ATOM 1482 C C . ARG A 1 199 ? 3.307 -1.367 -8.772 1.00 94.38 199 ARG A C 1
ATOM 1484 O O . ARG A 1 199 ? 4.428 -1.767 -8.456 1.00 94.38 199 ARG A O 1
ATOM 1491 N N . ALA A 1 200 ? 2.869 -0.152 -8.444 1.00 97.44 200 ALA A N 1
ATOM 1492 C CA . ALA A 1 200 ? 3.688 0.772 -7.675 1.00 97.44 200 ALA A CA 1
ATOM 1493 C C . ALA A 1 200 ? 4.006 0.204 -6.281 1.00 97.44 200 ALA A C 1
ATOM 1495 O O . ALA A 1 200 ? 3.142 -0.375 -5.610 1.00 97.44 200 ALA A O 1
ATOM 1496 N N . ALA A 1 201 ? 5.245 0.380 -5.834 1.00 98.00 201 ALA A N 1
ATOM 1497 C CA . ALA A 1 201 ? 5.619 0.184 -4.442 1.00 98.00 201 ALA A CA 1
ATOM 1498 C C . ALA A 1 201 ? 5.063 1.340 -3.601 1.00 98.00 201 ALA A C 1
ATOM 1500 O O . ALA A 1 201 ? 5.028 2.484 -4.054 1.00 98.00 201 ALA A O 1
ATOM 1501 N N . LEU A 1 202 ? 4.615 1.047 -2.387 1.00 98.44 202 LEU A N 1
ATOM 1502 C CA . LEU A 1 202 ? 4.059 2.026 -1.462 1.00 98.44 202 LEU A CA 1
ATOM 1503 C C . LEU A 1 202 ? 4.819 1.994 -0.138 1.00 98.44 202 LEU A C 1
ATOM 1505 O O . LEU A 1 202 ? 5.248 0.936 0.319 1.00 98.44 202 LEU A O 1
ATOM 1509 N N . SER A 1 203 ? 4.936 3.155 0.490 1.00 98.25 203 SER A N 1
ATOM 1510 C CA . SER A 1 203 ? 5.419 3.315 1.858 1.00 98.25 203 SER A CA 1
ATOM 1511 C C . SER A 1 203 ? 4.501 4.295 2.568 1.00 98.25 203 SER A C 1
ATOM 1513 O O . SER A 1 203 ? 4.308 5.403 2.076 1.00 98.25 203 SER A O 1
ATOM 1515 N N . ALA A 1 204 ? 3.947 3.902 3.708 1.00 98.38 204 ALA A N 1
ATOM 1516 C CA . ALA A 1 204 ? 3.198 4.787 4.588 1.00 98.38 204 ALA A CA 1
ATOM 1517 C C . ALA A 1 204 ? 3.993 4.971 5.878 1.00 98.38 204 ALA A C 1
ATOM 1519 O O . ALA A 1 204 ? 4.301 3.992 6.556 1.00 98.38 204 ALA A O 1
ATOM 1520 N N . LYS A 1 205 ? 4.343 6.212 6.202 1.00 98.44 205 LYS A N 1
ATOM 1521 C CA . LYS A 1 205 ? 5.076 6.569 7.413 1.00 98.44 205 LYS A CA 1
ATOM 1522 C C . LYS A 1 205 ? 4.202 7.439 8.292 1.00 98.44 205 LYS A C 1
ATOM 1524 O O . LYS A 1 205 ? 3.763 8.496 7.851 1.00 98.44 205 LYS A O 1
ATOM 1529 N N . ASN A 1 206 ? 3.993 7.028 9.533 1.00 98.25 206 ASN A N 1
ATOM 1530 C CA . ASN A 1 206 ? 3.391 7.896 10.528 1.00 98.25 206 ASN A CA 1
ATOM 1531 C C . ASN A 1 206 ? 4.497 8.761 11.153 1.00 98.25 206 ASN A C 1
ATOM 1533 O O . ASN A 1 206 ? 5.437 8.265 11.774 1.00 98.25 206 ASN A O 1
ATOM 1537 N N . GLU A 1 207 ? 4.425 10.071 10.929 1.00 97.88 207 GLU A N 1
ATOM 1538 C CA . GLU A 1 207 ? 5.426 11.033 11.396 1.00 97.88 207 GLU A CA 1
ATOM 1539 C C . GLU A 1 207 ? 5.392 11.225 12.919 1.00 97.88 207 GLU A C 1
ATOM 1541 O O . GLU A 1 207 ? 6.403 11.627 13.494 1.00 97.88 207 GLU A O 1
ATOM 1546 N N . THR A 1 208 ? 4.271 10.904 13.574 1.00 96.19 208 THR A N 1
ATOM 1547 C CA . THR A 1 208 ? 4.093 11.081 15.021 1.00 96.19 208 THR A CA 1
ATOM 1548 C C . THR A 1 208 ? 4.811 9.995 15.823 1.00 96.19 208 THR A C 1
ATOM 1550 O O . THR A 1 208 ? 5.493 10.307 16.797 1.00 96.19 208 THR A O 1
ATOM 1553 N N . ASN A 1 209 ? 4.690 8.725 15.424 1.00 94.81 209 ASN A N 1
ATOM 1554 C CA . ASN A 1 209 ? 5.349 7.599 16.106 1.00 94.81 209 ASN A CA 1
ATOM 1555 C C . ASN A 1 209 ? 6.635 7.121 15.401 1.00 94.81 209 ASN A C 1
ATOM 1557 O O . ASN A 1 209 ? 7.393 6.335 15.964 1.00 94.81 209 ASN A O 1
ATOM 1561 N N . GLY A 1 210 ? 6.903 7.606 14.185 1.00 95.81 210 GLY A N 1
ATOM 1562 C CA . GLY A 1 210 ? 8.070 7.243 13.382 1.00 95.81 210 GLY A CA 1
ATOM 1563 C C . GLY A 1 210 ? 7.964 5.891 12.671 1.00 95.81 210 GLY A C 1
ATOM 1564 O O . GLY A 1 210 ? 8.892 5.528 11.943 1.00 95.81 210 GLY A O 1
ATOM 1565 N N . GLU A 1 211 ? 6.863 5.157 12.838 1.00 96.81 211 GLU A N 1
ATOM 1566 C CA . GLU A 1 211 ? 6.678 3.846 12.224 1.00 96.81 211 GLU A CA 1
ATOM 1567 C C . GLU A 1 211 ? 6.436 3.953 10.718 1.00 96.81 211 GLU A C 1
ATOM 1569 O O . GLU A 1 211 ? 5.897 4.936 10.205 1.00 96.81 211 GLU A O 1
ATOM 1574 N N . SER A 1 212 ? 6.883 2.941 9.975 1.00 97.06 212 SER A N 1
ATOM 1575 C CA . SER A 1 212 ? 6.740 2.878 8.520 1.00 97.06 212 SER A CA 1
ATOM 1576 C C . SER A 1 212 ? 6.314 1.488 8.084 1.00 97.06 212 SER A C 1
ATOM 1578 O O . SER A 1 212 ? 6.886 0.489 8.516 1.00 97.06 212 SER A O 1
ATOM 1580 N N . VAL A 1 213 ? 5.337 1.440 7.187 1.00 98.00 213 VAL A N 1
ATOM 1581 C CA . VAL A 1 213 ? 4.768 0.206 6.652 1.00 98.00 213 VAL A CA 1
ATOM 1582 C C . VAL A 1 213 ? 4.893 0.223 5.137 1.00 98.00 213 VAL A C 1
ATOM 1584 O O . VAL A 1 213 ? 4.487 1.176 4.469 1.00 98.00 213 VAL A O 1
ATOM 1587 N N . ALA A 1 214 ? 5.470 -0.843 4.588 1.00 97.75 214 ALA A N 1
ATOM 1588 C CA . ALA A 1 214 ? 5.573 -1.037 3.151 1.00 97.75 214 ALA A CA 1
ATOM 1589 C C . ALA A 1 214 ? 4.319 -1.734 2.605 1.00 97.75 214 ALA A C 1
ATOM 1591 O O . ALA A 1 214 ? 3.746 -2.614 3.246 1.00 97.75 214 ALA A O 1
ATOM 1592 N N . GLY A 1 215 ? 3.931 -1.376 1.385 1.00 96.75 215 GLY A N 1
ATOM 1593 C CA . GLY A 1 215 ? 2.830 -1.995 0.655 1.00 96.75 215 GLY A CA 1
ATOM 1594 C C . GLY A 1 215 ? 3.103 -2.024 -0.845 1.00 96.75 215 GLY A C 1
ATOM 1595 O O . GLY A 1 215 ? 4.122 -1.527 -1.328 1.00 96.75 215 GLY A O 1
ATOM 1596 N N . ARG A 1 216 ? 2.183 -2.605 -1.615 1.00 96.88 216 ARG A N 1
ATOM 1597 C CA . AR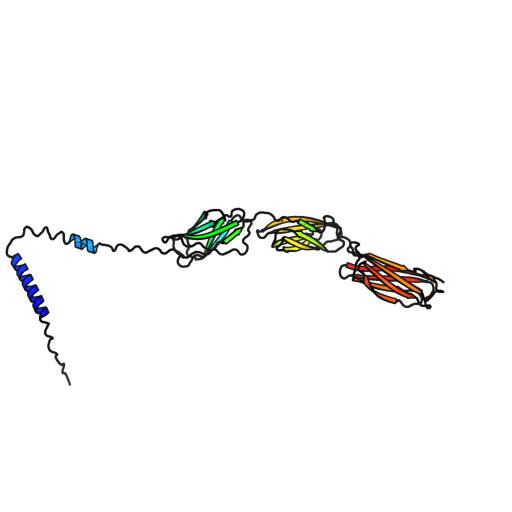G A 1 216 ? 2.208 -2.539 -3.083 1.00 96.88 216 ARG A CA 1
ATOM 1598 C C . ARG A 1 216 ? 0.799 -2.342 -3.615 1.00 96.88 216 ARG A C 1
ATOM 1600 O O . ARG A 1 216 ? -0.152 -2.917 -3.089 1.00 96.88 216 ARG A O 1
ATOM 1607 N N . ALA A 1 217 ? 0.683 -1.555 -4.676 1.00 97.75 217 ALA A N 1
ATOM 1608 C CA . ALA A 1 217 ? -0.557 -1.435 -5.420 1.00 97.75 217 ALA A CA 1
ATOM 1609 C C . ALA A 1 217 ? -0.824 -2.719 -6.217 1.00 97.75 217 ALA A C 1
ATOM 1611 O O . ALA A 1 217 ? 0.086 -3.306 -6.816 1.00 97.75 217 ALA A O 1
ATOM 1612 N N . LYS A 1 218 ? -2.088 -3.138 -6.254 1.00 96.62 218 LYS A N 1
ATOM 1613 C CA . LYS A 1 218 ? -2.557 -4.266 -7.065 1.00 96.62 218 LYS A CA 1
ATOM 1614 C C . LYS A 1 218 ? -2.466 -3.936 -8.563 1.00 96.62 218 LYS A C 1
ATOM 1616 O O . LYS A 1 218 ? -2.144 -2.816 -8.968 1.00 96.62 218 LYS A O 1
ATOM 1621 N N . ALA A 1 219 ? -2.766 -4.921 -9.411 1.00 94.62 219 ALA A N 1
ATOM 1622 C CA . ALA A 1 219 ? -2.767 -4.751 -10.867 1.00 94.62 219 ALA A CA 1
ATOM 1623 C C . ALA A 1 219 ? -3.763 -3.678 -11.349 1.00 94.62 219 ALA A C 1
ATOM 1625 O O . ALA A 1 219 ? -3.518 -3.024 -12.355 1.00 94.62 219 ALA A O 1
ATOM 1626 N N . ASP A 1 220 ? -4.852 -3.457 -10.611 1.00 95.56 220 ASP A N 1
ATOM 1627 C CA . ASP A 1 220 ? -5.846 -2.418 -10.893 1.00 95.56 220 ASP A CA 1
ATOM 1628 C C . ASP A 1 220 ? -5.499 -1.044 -10.283 1.00 95.56 220 ASP A C 1
ATOM 1630 O O . ASP A 1 220 ? -6.264 -0.090 -10.453 1.00 95.56 220 ASP A O 1
ATOM 1634 N N . GLY A 1 221 ? -4.366 -0.941 -9.576 1.00 96.81 221 GLY A N 1
ATOM 1635 C CA . GLY A 1 221 ? -3.883 0.257 -8.890 1.00 96.81 221 GLY A CA 1
ATOM 1636 C C . GLY A 1 221 ? -4.417 0.455 -7.470 1.00 96.81 221 GLY A C 1
ATOM 1637 O O . GLY A 1 221 ? -4.006 1.407 -6.809 1.00 96.81 221 GLY A O 1
ATOM 1638 N N . THR A 1 222 ? -5.326 -0.393 -6.982 1.00 98.25 222 THR A N 1
ATOM 1639 C CA . THR A 1 222 ? -5.866 -0.263 -5.619 1.00 98.25 222 THR A CA 1
ATOM 1640 C C . THR A 1 222 ? -4.859 -0.716 -4.565 1.00 98.25 222 THR A C 1
ATOM 1642 O O . THR A 1 222 ? -4.013 -1.578 -4.824 1.00 98.25 222 THR A O 1
ATOM 1645 N N . PHE A 1 223 ? -4.938 -0.134 -3.370 1.00 98.19 223 PHE A N 1
ATOM 1646 C CA . PHE A 1 223 ? -4.105 -0.517 -2.233 1.00 98.19 223 PHE A CA 1
ATOM 1647 C C . PHE A 1 223 ? -4.861 -0.421 -0.906 1.00 98.19 223 PHE A C 1
ATOM 1649 O O . PHE A 1 223 ? -5.832 0.325 -0.777 1.00 98.19 223 PHE A O 1
ATOM 1656 N N . GLU A 1 224 ? -4.353 -1.166 0.071 1.00 98.06 224 GLU A N 1
ATOM 1657 C CA . GLU A 1 224 ? -4.753 -1.147 1.475 1.00 98.06 224 GLU A CA 1
ATOM 1658 C C . GLU A 1 224 ? -3.483 -1.301 2.321 1.00 98.06 224 GLU A C 1
ATOM 1660 O O . GLU A 1 224 ? -2.676 -2.196 2.055 1.00 98.06 224 GLU A O 1
ATOM 1665 N N . ILE A 1 225 ? -3.264 -0.393 3.274 1.00 97.88 225 ILE A N 1
ATOM 1666 C CA . ILE A 1 225 ? -2.102 -0.392 4.170 1.00 97.88 225 ILE A CA 1
ATOM 1667 C C . ILE A 1 225 ? -2.585 -0.163 5.601 1.00 97.88 225 ILE A C 1
ATOM 1669 O O . ILE A 1 225 ? -3.299 0.797 5.878 1.00 97.88 225 ILE A O 1
ATOM 1673 N N . LEU A 1 226 ? -2.160 -1.038 6.508 1.00 96.62 226 LEU A N 1
ATOM 1674 C CA . LEU A 1 226 ? -2.428 -0.952 7.939 1.00 96.62 226 LEU A CA 1
ATOM 1675 C C . LEU A 1 226 ? -1.315 -0.139 8.605 1.00 96.62 226 LEU A C 1
ATOM 1677 O O . LEU A 1 226 ? -0.189 -0.617 8.708 1.00 96.62 226 LEU A O 1
ATOM 1681 N N . VAL A 1 227 ? -1.611 1.093 9.012 1.00 97.25 227 VAL A N 1
ATOM 1682 C CA . VAL A 1 227 ? -0.640 2.039 9.578 1.00 97.25 227 VAL A CA 1
ATOM 1683 C C . VAL A 1 227 ? -0.862 2.162 11.085 1.00 97.25 227 VAL A C 1
ATOM 1685 O O . VAL A 1 227 ? -1.928 2.623 11.491 1.00 97.25 227 VAL A O 1
ATOM 1688 N N . PRO A 1 228 ? 0.110 1.794 11.932 1.00 95.19 228 PRO A N 1
ATOM 1689 C CA . PRO A 1 228 ? 0.015 2.012 13.371 1.00 95.19 228 PRO A CA 1
ATOM 1690 C C . PRO A 1 228 ? -0.102 3.499 13.722 1.00 95.19 228 PRO A C 1
ATOM 1692 O O . PRO A 1 228 ? 0.623 4.343 13.181 1.00 95.19 228 PRO A O 1
ATOM 1695 N N . ILE A 1 229 ? -1.012 3.816 14.638 1.00 94.38 229 ILE A N 1
ATOM 1696 C CA . ILE A 1 229 ? -1.310 5.168 15.113 1.00 94.38 229 ILE A CA 1
ATOM 1697 C C . ILE A 1 229 ? -1.247 5.240 16.639 1.00 94.38 229 ILE A C 1
ATOM 1699 O O . ILE A 1 229 ? -1.389 4.237 17.335 1.00 94.38 229 ILE A O 1
ATOM 1703 N N . VAL A 1 230 ? -1.012 6.442 17.154 1.00 92.44 230 VAL A N 1
ATOM 1704 C CA . VAL A 1 230 ? -0.984 6.743 18.593 1.00 92.44 230 VAL A CA 1
ATOM 1705 C C . VAL A 1 230 ? -2.125 7.679 18.966 1.00 92.44 230 VAL A C 1
ATOM 1707 O O . VAL A 1 230 ? -2.730 8.289 18.092 1.00 92.44 230 VAL A O 1
ATOM 1710 N N . GLU A 1 231 ? -2.421 7.814 20.254 1.00 90.06 231 GLU A N 1
ATOM 1711 C CA . GLU A 1 231 ? -3.406 8.787 20.729 1.00 90.06 231 GLU A CA 1
ATOM 1712 C C . GLU A 1 231 ? -3.047 10.218 20.276 1.00 90.06 231 GLU A C 1
ATOM 1714 O O . GLU A 1 231 ? -1.884 10.630 20.314 1.00 90.06 231 GLU A O 1
ATOM 1719 N N . GLY A 1 232 ? -4.055 10.983 19.856 1.00 89.94 232 GLY A N 1
ATOM 1720 C CA . GLY A 1 232 ? -3.902 12.349 19.366 1.00 89.94 232 GLY A CA 1
ATOM 1721 C C . GLY A 1 232 ? -3.622 12.440 17.858 1.00 89.94 232 GLY A C 1
ATOM 1722 O O . GLY A 1 232 ? -3.962 11.535 17.098 1.00 89.94 232 GLY A O 1
ATOM 1723 N N . PRO A 1 233 ? -3.063 13.560 17.371 1.00 94.88 233 PRO A N 1
ATOM 1724 C CA . PRO A 1 233 ? -2.837 13.765 15.941 1.00 94.88 233 PRO A CA 1
ATOM 1725 C C . PRO A 1 233 ? -1.770 12.840 15.342 1.00 94.88 233 PRO A C 1
ATOM 1727 O O . PRO A 1 233 ? -0.644 12.753 15.838 1.00 94.88 233 PRO A O 1
ATOM 1730 N N . ASN A 1 234 ? -2.101 12.201 14.221 1.00 97.50 234 ASN A N 1
ATOM 1731 C CA . ASN A 1 234 ? -1.200 11.361 13.437 1.00 97.50 234 ASN A CA 1
ATOM 1732 C C . ASN A 1 234 ? -1.134 11.879 12.006 1.00 97.50 234 ASN A C 1
ATOM 1734 O O . ASN A 1 234 ? -2.143 11.893 11.303 1.00 97.50 234 ASN A O 1
ATOM 1738 N N . ARG A 1 235 ? 0.069 12.247 11.566 1.00 98.06 235 ARG A N 1
ATOM 1739 C CA . ARG A 1 235 ? 0.329 12.645 10.183 1.00 98.06 235 ARG A CA 1
ATOM 1740 C C . ARG A 1 235 ? 0.955 11.489 9.422 1.00 98.06 235 ARG A C 1
ATOM 1742 O O . ARG A 1 235 ? 2.086 11.097 9.702 1.00 98.06 235 ARG A O 1
ATOM 1749 N N . ILE A 1 236 ? 0.220 10.931 8.469 1.00 98.38 236 ILE A N 1
ATOM 1750 C CA . ILE A 1 236 ? 0.647 9.782 7.670 1.00 98.38 236 ILE A CA 1
ATOM 1751 C C . ILE A 1 236 ? 1.150 10.283 6.315 1.00 98.38 236 ILE A C 1
ATOM 1753 O O . ILE A 1 236 ? 0.366 10.715 5.471 1.00 98.38 236 ILE A O 1
ATOM 1757 N N . ALA A 1 237 ? 2.457 10.205 6.082 1.00 98.38 237 ALA A N 1
ATOM 1758 C CA . ALA A 1 237 ? 3.074 10.457 4.786 1.00 98.38 237 ALA A CA 1
ATOM 1759 C C . ALA A 1 237 ? 3.038 9.181 3.931 1.00 98.38 237 ALA A C 1
ATOM 1761 O O . ALA A 1 237 ? 3.618 8.159 4.303 1.00 98.38 237 ALA A O 1
ATOM 1762 N N . LEU A 1 238 ? 2.364 9.230 2.782 1.00 98.31 238 LEU A N 1
ATOM 1763 C CA . LEU A 1 238 ? 2.335 8.147 1.803 1.00 98.31 238 LEU A CA 1
ATOM 1764 C C . LEU A 1 238 ? 3.223 8.482 0.606 1.00 98.31 238 LEU A C 1
A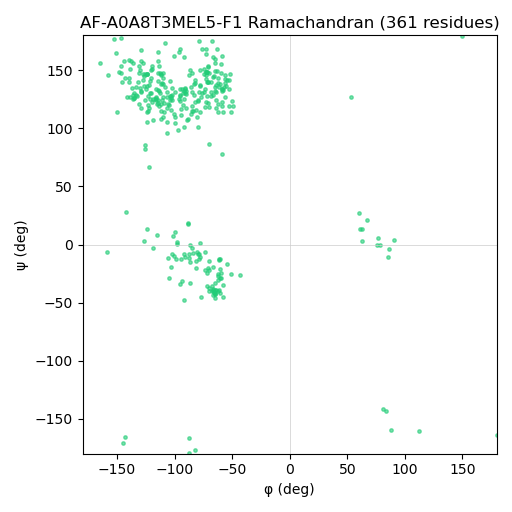TOM 1766 O O . LEU A 1 238 ? 3.025 9.500 -0.053 1.00 98.31 238 LEU A O 1
ATOM 1770 N N . THR A 1 239 ? 4.128 7.569 0.268 1.00 98.50 239 THR A N 1
ATOM 1771 C CA . THR A 1 239 ? 4.954 7.610 -0.941 1.00 98.50 239 THR A CA 1
ATOM 1772 C C . THR A 1 239 ? 4.584 6.445 -1.851 1.00 98.50 239 THR A C 1
ATOM 1774 O O . THR A 1 239 ? 4.516 5.300 -1.405 1.00 98.50 239 THR A O 1
ATOM 1777 N N . SER A 1 240 ? 4.391 6.715 -3.138 1.00 98.50 240 SER A N 1
ATOM 1778 C CA . SER A 1 240 ? 4.191 5.722 -4.192 1.00 98.50 240 SER A CA 1
ATOM 1779 C C . SER A 1 240 ? 5.342 5.809 -5.184 1.00 98.50 240 SER A C 1
ATOM 1781 O O . SER A 1 240 ? 5.628 6.888 -5.688 1.00 98.50 240 SER A O 1
ATOM 1783 N N . THR A 1 241 ? 6.014 4.690 -5.440 1.00 98.38 241 THR A N 1
ATOM 1784 C CA . THR A 1 241 ? 7.095 4.572 -6.427 1.00 98.38 241 THR A CA 1
ATOM 1785 C C . THR A 1 241 ? 6.639 3.663 -7.554 1.00 98.38 241 THR A C 1
ATOM 1787 O O . THR A 1 241 ? 6.291 2.508 -7.302 1.00 98.38 241 THR A O 1
ATOM 1790 N N . ASP A 1 242 ? 6.596 4.173 -8.775 1.00 97.31 242 ASP A N 1
ATOM 1791 C CA . ASP A 1 242 ? 6.164 3.403 -9.937 1.00 97.31 242 ASP A CA 1
ATOM 1792 C C . ASP A 1 242 ? 7.264 2.447 -10.467 1.00 97.31 242 ASP A C 1
ATOM 1794 O O . ASP A 1 242 ? 8.381 2.448 -9.940 1.00 97.31 242 ASP A O 1
ATOM 1798 N N . PRO A 1 243 ? 6.979 1.602 -11.480 1.00 95.44 243 PRO A N 1
ATOM 1799 C CA . PRO A 1 243 ? 7.988 0.717 -12.069 1.00 95.44 243 PRO A CA 1
ATOM 1800 C C . PRO A 1 243 ? 9.174 1.434 -12.734 1.00 95.44 243 PRO A C 1
ATOM 1802 O O . PRO A 1 243 ? 10.261 0.869 -12.774 1.00 95.44 243 PRO A O 1
ATOM 1805 N N . ALA A 1 244 ? 8.984 2.668 -13.214 1.00 96.56 244 ALA A N 1
ATOM 1806 C CA . ALA A 1 244 ? 10.042 3.504 -13.785 1.00 96.56 244 ALA A CA 1
ATOM 1807 C C . ALA A 1 244 ? 10.917 4.188 -12.714 1.00 96.56 244 ALA A C 1
ATOM 1809 O O . ALA A 1 244 ? 11.936 4.795 -13.046 1.00 96.56 244 ALA A O 1
ATOM 1810 N N . GLY A 1 245 ? 10.534 4.095 -11.436 1.00 96.62 245 GLY A N 1
ATOM 1811 C CA . GLY A 1 245 ? 11.217 4.718 -10.305 1.00 96.62 245 GLY A CA 1
ATOM 1812 C C . GLY A 1 245 ? 10.714 6.122 -9.950 1.00 96.62 245 GLY A C 1
ATOM 1813 O O . GLY A 1 245 ? 11.264 6.738 -9.030 1.00 96.62 245 GLY A O 1
ATOM 1814 N N . ASN A 1 246 ? 9.669 6.636 -10.610 1.00 97.56 246 ASN A N 1
ATOM 1815 C CA . ASN A 1 246 ? 9.096 7.941 -10.279 1.00 97.56 246 ASN A CA 1
ATOM 1816 C C . ASN A 1 246 ? 8.362 7.880 -8.940 1.00 97.56 246 ASN A C 1
ATOM 1818 O O . ASN A 1 246 ? 7.637 6.925 -8.650 1.00 97.56 246 ASN A O 1
ATOM 1822 N N . LYS A 1 247 ? 8.513 8.932 -8.130 1.00 98.00 247 LYS A N 1
ATOM 1823 C CA . LYS A 1 247 ? 7.963 9.003 -6.771 1.00 98.00 247 LYS A CA 1
ATOM 1824 C C . LYS A 1 247 ? 6.900 10.079 -6.651 1.00 98.00 247 LYS A C 1
ATOM 1826 O O . LYS A 1 247 ? 7.167 11.244 -6.934 1.00 98.00 247 LYS A O 1
ATOM 1831 N N . GLY A 1 248 ? 5.716 9.680 -6.203 1.00 98.12 248 GLY A N 1
ATOM 1832 C CA . GLY A 1 248 ? 4.624 10.566 -5.817 1.00 98.12 248 GLY A CA 1
ATOM 1833 C C . GLY A 1 248 ? 4.383 10.506 -4.322 1.00 98.12 248 GLY A C 1
ATOM 1834 O O . GLY A 1 248 ? 4.537 9.449 -3.713 1.00 98.12 248 GLY A O 1
ATOM 1835 N N . GLU A 1 249 ? 3.999 11.633 -3.735 1.00 98.19 249 GLU A N 1
ATOM 1836 C CA . GLU A 1 249 ? 3.789 11.760 -2.295 1.00 98.19 249 GLU A CA 1
ATOM 1837 C C . GLU A 1 249 ? 2.449 12.427 -1.993 1.00 98.19 249 GLU A C 1
ATOM 1839 O O . GLU A 1 249 ? 1.958 13.270 -2.749 1.00 98.19 249 GLU A O 1
ATOM 1844 N N . THR A 1 250 ? 1.841 12.032 -0.881 1.00 98.25 250 THR A N 1
ATOM 1845 C CA . THR A 1 250 ? 0.657 12.674 -0.313 1.00 98.25 250 THR A CA 1
ATOM 1846 C C . THR A 1 250 ? 0.658 12.494 1.202 1.00 98.25 250 THR A C 1
ATOM 1848 O O . THR A 1 250 ? 1.392 11.660 1.730 1.00 98.25 250 THR A O 1
ATOM 1851 N N . THR A 1 251 ? -0.157 13.266 1.913 1.00 97.94 251 THR A N 1
ATOM 1852 C CA . THR A 1 251 ? -0.288 13.168 3.369 1.00 97.94 251 THR A CA 1
ATOM 1853 C C . THR A 1 251 ? -1.743 12.980 3.761 1.00 97.94 251 THR A C 1
ATOM 1855 O O . THR A 1 251 ? -2.636 13.525 3.112 1.00 97.94 251 THR A O 1
ATOM 1858 N N . LEU A 1 252 ? -1.962 12.235 4.838 1.00 98.31 252 LEU A N 1
ATOM 1859 C CA . LEU A 1 252 ? -3.259 12.021 5.461 1.00 98.31 252 LEU A CA 1
ATOM 1860 C C . LEU A 1 252 ? -3.136 12.264 6.958 1.00 98.31 252 LEU A C 1
ATOM 1862 O O . LEU A 1 252 ? -2.366 11.579 7.628 1.00 98.31 252 LEU A O 1
ATOM 1866 N N . ASP A 1 253 ? -3.907 13.215 7.463 1.00 97.69 253 ASP A N 1
ATOM 1867 C CA . ASP A 1 253 ? -4.002 13.475 8.892 1.00 97.69 253 ASP A CA 1
ATOM 1868 C C . ASP A 1 253 ? -5.193 12.698 9.463 1.00 97.69 253 ASP A C 1
ATOM 1870 O O . ASP A 1 253 ? -6.273 12.683 8.869 1.00 97.69 253 ASP A O 1
ATOM 1874 N N . VAL A 1 254 ? -4.983 12.016 10.589 1.00 96.56 254 VAL A N 1
ATOM 1875 C CA . VAL A 1 254 ? -6.016 11.289 11.347 1.00 96.56 254 VAL A CA 1
ATOM 1876 C C . VAL A 1 254 ? -5.828 11.534 12.841 1.00 96.56 254 VAL A C 1
ATOM 1878 O O . VAL A 1 254 ? -4.732 11.870 13.298 1.00 96.56 254 VAL A O 1
ATOM 1881 N N . LEU A 1 255 ? -6.884 11.348 13.627 1.00 92.56 255 LEU A N 1
ATOM 1882 C CA . LEU A 1 255 ? -6.842 11.512 15.079 1.00 92.56 255 LEU A CA 1
ATOM 1883 C C . LEU A 1 255 ? -6.957 10.144 15.751 1.00 92.56 255 LEU A C 1
ATOM 1885 O O . LEU A 1 255 ? -7.995 9.498 15.668 1.00 92.56 255 LEU A O 1
ATOM 1889 N N . GLY A 1 256 ? -5.913 9.695 16.438 1.00 89.06 256 GLY A N 1
ATOM 1890 C CA . GLY A 1 256 ? -5.970 8.490 17.253 1.00 89.06 256 GLY A CA 1
ATOM 1891 C C . GLY A 1 256 ? -6.741 8.733 18.547 1.00 89.06 256 GLY A C 1
ATOM 1892 O O . GLY A 1 256 ? -6.504 9.715 19.252 1.00 89.06 256 GLY A O 1
ATOM 1893 N N . GLY A 1 257 ? -7.680 7.850 18.860 1.00 81.50 257 GLY A N 1
ATOM 1894 C CA . GLY A 1 257 ? -8.377 7.831 20.145 1.00 81.50 257 GLY A CA 1
ATOM 1895 C C . GLY A 1 257 ? -7.653 7.018 21.217 1.00 81.50 257 GLY A C 1
ATOM 1896 O O . GLY A 1 257 ? -6.612 6.419 20.969 1.00 81.50 257 GLY A O 1
ATOM 1897 N N . GLU A 1 258 ? -8.247 6.948 22.409 1.00 71.50 258 GLU A N 1
ATOM 1898 C CA . GLU A 1 258 ? -7.669 6.245 23.567 1.00 71.50 258 GLU A CA 1
ATOM 1899 C C . GLU A 1 258 ? -7.721 4.707 23.466 1.00 71.50 258 GLU A C 1
ATOM 1901 O O . GLU A 1 258 ? -7.203 4.022 24.347 1.00 71.50 258 GLU A O 1
ATOM 1906 N N . GLY A 1 259 ? -8.368 4.129 22.445 1.00 70.25 259 GLY A N 1
ATOM 1907 C CA . GLY A 1 259 ? -8.429 2.668 22.316 1.00 70.25 259 GLY A CA 1
ATOM 1908 C C . GLY A 1 259 ? -9.417 1.962 23.238 1.00 70.25 259 GLY A C 1
ATOM 1909 O O . GLY A 1 259 ? -9.413 0.736 23.280 1.00 70.25 259 GLY A O 1
ATOM 1910 N N . LYS A 1 260 ? -10.227 2.691 24.013 1.00 74.75 260 LYS A N 1
ATOM 1911 C CA . LYS A 1 260 ? -11.011 2.105 25.107 1.00 74.75 260 LYS A CA 1
ATOM 1912 C C . LYS A 1 260 ? -12.399 1.660 24.662 1.00 74.75 260 LYS A C 1
ATOM 1914 O O . LYS A 1 260 ? -13.158 2.439 24.094 1.00 74.75 260 LYS A O 1
ATOM 1919 N N . LEU A 1 261 ? -12.738 0.421 25.010 1.00 85.19 261 LEU A N 1
ATOM 1920 C CA . LEU A 1 261 ? -14.110 -0.076 24.993 1.00 85.19 261 LEU A CA 1
ATOM 1921 C C . LEU A 1 261 ? -14.978 0.688 25.995 1.00 85.19 261 LEU A C 1
ATOM 1923 O O . LEU A 1 261 ? -14.508 1.090 27.061 1.00 85.19 261 LEU A O 1
ATOM 1927 N N . THR A 1 262 ? -16.265 0.812 25.681 1.00 88.31 262 THR A N 1
ATOM 1928 C CA . THR A 1 262 ? -17.270 1.320 26.624 1.00 88.31 262 THR A CA 1
ATOM 1929 C C . THR A 1 262 ? -18.244 0.201 26.967 1.00 88.31 262 THR A C 1
ATOM 1931 O O . THR A 1 262 ? -18.740 -0.476 26.069 1.00 88.31 262 THR A O 1
ATOM 1934 N N . ALA A 1 263 ? -18.522 0.008 28.258 1.00 92.69 263 ALA A N 1
ATOM 1935 C CA . ALA A 1 263 ? -19.499 -0.960 28.745 1.00 92.69 263 ALA A CA 1
ATOM 1936 C C . ALA A 1 263 ? -20.477 -0.293 29.715 1.00 92.69 263 ALA A C 1
ATOM 1938 O O . ALA A 1 263 ? -20.087 0.169 30.788 1.00 92.69 263 ALA A O 1
ATOM 1939 N N . GLU A 1 264 ? -21.753 -0.272 29.344 1.00 94.44 264 GLU A N 1
ATOM 1940 C CA . GLU A 1 264 ? -22.839 0.265 30.163 1.00 94.44 264 GLU A CA 1
ATOM 1941 C C . GLU A 1 264 ? -23.666 -0.900 30.716 1.00 94.44 264 GLU A C 1
ATOM 1943 O O . GLU A 1 264 ? -24.402 -1.546 29.970 1.00 94.44 264 GLU A O 1
ATOM 1948 N N . LEU A 1 265 ? -23.515 -1.197 32.012 1.00 95.94 265 LEU A N 1
ATOM 1949 C CA . LEU A 1 265 ? -24.280 -2.233 32.710 1.00 95.94 265 LEU A CA 1
ATOM 1950 C C . LEU A 1 265 ? -25.532 -1.629 33.353 1.00 95.94 265 LEU A C 1
ATOM 1952 O O . LEU A 1 265 ? -25.452 -0.658 34.099 1.00 95.94 265 LEU A O 1
ATOM 1956 N N . SER A 1 266 ? -26.671 -2.263 33.106 1.00 95.50 266 SER A N 1
ATOM 1957 C CA . SER A 1 266 ? -27.969 -1.959 33.708 1.00 95.50 266 SER A CA 1
ATOM 1958 C C . SER A 1 266 ? -28.531 -3.204 34.391 1.00 95.50 266 SER A C 1
ATOM 1960 O O . SER A 1 266 ? -28.284 -4.328 33.941 1.00 95.50 266 SER A O 1
ATOM 1962 N N . VAL A 1 267 ? -29.252 -2.999 35.491 1.00 94.56 267 VAL A N 1
ATOM 1963 C CA . VAL A 1 267 ? -29.867 -4.063 36.288 1.00 94.56 267 VAL A CA 1
ATOM 1964 C C . VAL A 1 267 ? -31.329 -3.717 36.512 1.00 94.56 267 VAL A C 1
ATOM 1966 O O . VAL A 1 267 ? -31.633 -2.594 36.905 1.00 94.56 267 VAL A O 1
ATOM 1969 N N . GLU A 1 268 ? -32.218 -4.675 36.264 1.00 95.00 268 GLU A N 1
ATOM 1970 C CA . GLU A 1 268 ? -33.656 -4.521 36.458 1.00 95.00 268 GLU A CA 1
ATOM 1971 C C . GLU A 1 268 ? -34.259 -5.768 37.139 1.00 95.00 268 GLU A C 1
ATOM 1973 O O . GLU A 1 268 ? -34.108 -6.879 36.616 1.00 95.00 268 GLU A O 1
ATOM 1978 N N . PRO A 1 269 ? -34.970 -5.615 38.270 1.00 93.19 269 PRO A N 1
ATOM 1979 C CA . PRO A 1 269 ? -35.043 -4.397 39.084 1.00 93.19 269 PRO A CA 1
ATOM 1980 C C . PRO A 1 269 ? -33.715 -4.131 39.823 1.00 93.19 269 PRO A C 1
ATOM 1982 O O . PRO A 1 269 ? -32.961 -5.055 40.118 1.00 93.19 269 PRO A O 1
ATOM 1985 N N . ASP A 1 270 ? -33.418 -2.873 40.131 1.00 88.94 270 ASP A N 1
ATOM 1986 C CA . ASP A 1 270 ? -32.255 -2.470 40.939 1.00 88.94 270 ASP A CA 1
ATOM 1987 C C . ASP A 1 270 ? -32.495 -2.617 42.456 1.00 88.94 270 ASP A C 1
ATOM 1989 O O . ASP A 1 270 ? -31.542 -2.648 43.242 1.00 88.94 270 ASP A O 1
ATOM 1993 N N . GLU A 1 271 ? -33.755 -2.786 42.863 1.00 92.12 271 GLU A N 1
ATOM 1994 C CA . GLU A 1 271 ? -34.194 -3.063 44.231 1.00 92.12 271 GLU A CA 1
ATOM 1995 C C . GLU A 1 271 ? -35.161 -4.261 44.280 1.00 92.12 271 GLU A C 1
ATOM 1997 O O . GLU A 1 271 ? -36.087 -4.377 43.476 1.00 92.12 271 GLU A O 1
ATOM 2002 N N . LEU A 1 272 ? -34.946 -5.160 45.240 1.00 90.62 272 LEU A N 1
ATOM 2003 C CA . LEU A 1 272 ? -35.762 -6.346 45.504 1.00 90.62 272 LEU A CA 1
ATOM 2004 C C . LEU A 1 272 ? -36.241 -6.326 46.958 1.00 90.62 272 LEU A C 1
ATOM 2006 O O . LEU A 1 272 ? -35.439 -6.074 47.855 1.00 90.62 272 LEU A O 1
ATOM 2010 N N . SER A 1 273 ? -37.513 -6.643 47.214 1.00 91.19 273 SER A N 1
ATOM 2011 C CA . SER A 1 273 ? -37.995 -6.863 48.585 1.00 91.19 273 SER A CA 1
ATOM 2012 C C . SER A 1 273 ? -37.744 -8.309 49.003 1.00 91.19 273 SER A C 1
ATOM 2014 O O . SER A 1 273 ? -38.007 -9.246 48.244 1.00 91.19 273 SER A O 1
ATOM 2016 N N . MET A 1 274 ? -37.243 -8.499 50.224 1.00 89.50 274 MET A N 1
ATOM 2017 C CA . MET A 1 274 ? -37.007 -9.820 50.805 1.00 89.50 274 MET A CA 1
ATOM 2018 C C . MET A 1 274 ? -38.287 -10.665 50.860 1.00 89.50 274 MET A C 1
ATOM 2020 O O . MET A 1 274 ? -38.221 -11.878 50.659 1.00 89.50 274 MET A O 1
ATOM 2024 N N . GLY A 1 275 ? -39.442 -10.034 51.099 1.00 89.44 275 GLY A N 1
ATOM 2025 C CA . GLY A 1 275 ? -40.739 -10.713 51.149 1.00 89.44 275 GLY A CA 1
ATOM 2026 C C . GLY A 1 275 ? -41.212 -11.295 49.811 1.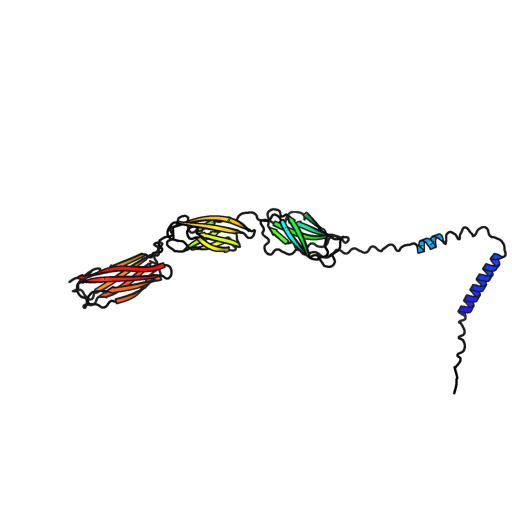00 89.44 275 GLY A C 1
ATOM 2027 O O . GLY A 1 275 ? -42.042 -12.202 49.819 1.00 89.44 275 GLY A O 1
ATOM 2028 N N . ASP A 1 276 ? -40.661 -10.817 48.690 1.00 91.62 276 ASP A N 1
ATOM 2029 C CA . ASP A 1 276 ? -41.040 -11.215 47.326 1.00 91.62 276 ASP A CA 1
ATOM 2030 C C . ASP A 1 276 ? -40.051 -12.212 46.691 1.00 91.62 276 ASP A C 1
ATOM 2032 O O . ASP A 1 276 ? -40.148 -12.535 45.503 1.00 91.62 276 ASP A O 1
ATOM 2036 N N . LEU A 1 277 ? -39.081 -12.713 47.462 1.00 90.06 277 LEU A N 1
ATOM 2037 C CA . LEU A 1 277 ? -38.153 -13.739 46.993 1.00 90.06 277 LEU A CA 1
ATOM 2038 C C . LEU A 1 277 ? -38.855 -15.111 46.889 1.00 90.06 277 LEU A C 1
ATOM 2040 O O . LEU A 1 277 ? -39.705 -15.424 47.721 1.00 90.06 277 LEU A O 1
ATOM 2044 N N . PRO A 1 278 ? -38.493 -15.967 45.909 1.00 92.94 278 PRO A N 1
ATOM 2045 C CA . PRO A 1 278 ? -37.441 -15.779 44.913 1.00 92.94 278 PRO A CA 1
ATOM 2046 C C . PRO A 1 278 ? -37.849 -14.849 43.759 1.00 92.94 278 PRO A C 1
ATOM 2048 O O . PRO A 1 278 ? -38.919 -15.004 43.175 1.00 92.94 278 PRO A O 1
ATOM 2051 N N . ALA A 1 279 ? -36.949 -13.943 43.367 1.00 92.19 279 ALA A N 1
ATOM 2052 C CA . ALA A 1 279 ? -37.203 -12.938 42.330 1.00 92.19 279 ALA A CA 1
ATOM 2053 C C . ALA A 1 279 ? -36.226 -13.046 41.146 1.00 92.19 279 ALA A C 1
ATOM 2055 O O . ALA A 1 279 ? -35.081 -13.477 41.305 1.00 92.19 279 ALA A O 1
ATOM 2056 N N . GLU A 1 280 ? -36.672 -12.661 39.945 1.00 92.69 280 GLU A N 1
ATOM 2057 C CA . GLU A 1 280 ? -35.818 -12.587 38.752 1.00 92.69 280 GLU A CA 1
ATOM 2058 C C . GLU A 1 280 ? -35.082 -11.240 38.711 1.00 92.69 280 GLU A C 1
ATOM 2060 O O . GLU A 1 280 ? -35.695 -10.183 38.842 1.00 92.69 280 GLU A O 1
ATOM 2065 N N . LEU A 1 281 ? -33.770 -11.293 38.491 1.00 92.50 281 LEU A N 1
ATOM 2066 C CA . LEU A 1 281 ? -32.890 -10.151 38.294 1.00 92.50 281 LEU A CA 1
ATOM 2067 C C . LEU A 1 281 ? -32.320 -10.207 36.876 1.00 92.50 281 LEU A C 1
ATOM 2069 O O . LEU A 1 281 ? -31.648 -11.178 36.513 1.00 92.50 281 LEU A O 1
ATOM 2073 N N . ARG A 1 282 ? -32.568 -9.172 36.075 1.00 95.31 282 ARG A N 1
ATOM 2074 C CA . ARG A 1 282 ? -32.075 -9.069 34.698 1.00 95.31 282 ARG A CA 1
ATOM 2075 C C . ARG A 1 282 ? -30.912 -8.101 34.621 1.00 95.31 282 ARG A C 1
ATOM 2077 O O . ARG A 1 282 ? -31.032 -6.943 34.999 1.00 95.31 282 ARG A O 1
ATOM 2084 N N . LEU A 1 283 ? -29.793 -8.577 34.093 1.00 96.00 283 LEU A N 1
ATOM 2085 C CA . LEU A 1 283 ? -28.612 -7.780 33.805 1.00 96.00 283 LEU A CA 1
ATOM 2086 C C . LEU A 1 283 ? -28.521 -7.593 32.300 1.00 96.00 283 LEU A C 1
ATOM 2088 O O . LEU A 1 283 ? -28.520 -8.573 31.553 1.00 96.00 283 LEU A O 1
ATOM 2092 N N . ARG A 1 284 ? -28.399 -6.346 31.857 1.00 96.88 284 ARG A N 1
ATOM 2093 C CA . ARG A 1 284 ? -28.165 -6.005 30.454 1.00 96.88 284 ARG A CA 1
ATOM 2094 C C . ARG A 1 284 ? -26.936 -5.123 30.352 1.00 96.88 284 ARG A C 1
ATOM 2096 O O . ARG A 1 284 ? -26.889 -4.063 30.975 1.00 96.88 284 ARG A O 1
ATOM 2103 N N . VAL A 1 285 ? -25.968 -5.545 29.546 1.00 97.31 285 VAL A N 1
ATOM 2104 C CA . VAL A 1 285 ? -24.808 -4.726 29.184 1.00 97.31 285 VAL A CA 1
ATOM 2105 C C . VAL A 1 285 ? -24.894 -4.318 27.721 1.00 97.31 285 VAL A C 1
ATOM 2107 O O . VAL A 1 285 ? -25.244 -5.135 26.869 1.00 97.31 285 VAL A O 1
ATOM 2110 N N . VAL A 1 286 ? -24.562 -3.060 27.439 1.00 96.38 286 VAL A N 1
ATOM 2111 C CA . VAL A 1 286 ? -24.302 -2.567 26.082 1.00 96.38 286 VAL A CA 1
ATOM 2112 C C . VAL A 1 286 ? -22.811 -2.298 25.960 1.00 96.38 286 VAL A C 1
ATOM 2114 O O . VAL A 1 286 ? -22.255 -1.511 26.728 1.00 96.38 286 VAL A O 1
ATOM 2117 N N . VAL A 1 287 ? -22.170 -2.958 25.003 1.00 93.69 287 VAL A N 1
ATOM 2118 C CA . VAL A 1 287 ? -20.743 -2.836 24.717 1.00 93.69 287 VAL A CA 1
ATOM 2119 C C . VAL A 1 287 ? -20.563 -2.113 23.393 1.00 93.69 287 VAL A C 1
ATOM 2121 O O . VAL A 1 287 ? -21.114 -2.512 22.363 1.00 93.69 287 VAL A O 1
ATOM 2124 N N . LYS A 1 288 ? -19.764 -1.051 23.419 1.00 90.00 288 LYS A N 1
ATOM 2125 C CA . LYS A 1 288 ? -19.356 -0.321 22.222 1.00 90.00 288 LYS A CA 1
ATOM 2126 C C . LYS A 1 288 ? -17.856 -0.462 22.012 1.00 90.00 288 LYS A C 1
ATOM 2128 O O . LYS A 1 288 ? -17.080 -0.429 22.974 1.00 90.00 288 LYS A O 1
ATOM 2133 N N . ASP A 1 289 ? -17.477 -0.619 20.750 1.00 85.38 289 ASP A N 1
ATOM 2134 C CA . ASP A 1 289 ? -16.101 -0.521 20.299 1.00 85.38 289 ASP A CA 1
ATOM 2135 C C . ASP A 1 289 ? -15.566 0.904 20.547 1.00 85.38 289 ASP A C 1
ATOM 2137 O O . ASP A 1 289 ? -16.332 1.821 20.880 1.00 85.38 289 ASP A O 1
ATOM 2141 N N . PRO A 1 290 ? -14.251 1.122 20.412 1.00 77.31 290 PRO A N 1
ATOM 2142 C CA . PRO A 1 290 ? -13.687 2.442 20.645 1.00 77.31 290 PRO A CA 1
ATOM 2143 C C . PRO A 1 290 ? -14.239 3.535 19.706 1.00 77.31 290 PRO A C 1
ATOM 2145 O O . PRO A 1 290 ? -14.169 4.710 20.055 1.00 77.31 290 PRO A O 1
ATOM 2148 N N . ASP A 1 291 ? -14.800 3.184 18.541 1.00 77.06 291 ASP A N 1
ATOM 2149 C CA . ASP A 1 291 ? -15.438 4.113 17.591 1.00 77.06 291 ASP A CA 1
ATOM 2150 C C . ASP A 1 291 ? -16.934 4.333 17.877 1.00 77.06 291 ASP A C 1
ATOM 2152 O O . ASP A 1 291 ? -17.678 4.794 17.007 1.00 77.06 291 ASP A O 1
ATOM 2156 N N . GLU A 1 292 ? -17.379 4.000 19.091 1.00 82.25 292 GLU A N 1
ATOM 2157 C CA . GLU A 1 292 ? -18.766 4.090 19.562 1.00 82.25 292 GLU A CA 1
ATOM 2158 C C . GLU A 1 292 ? -19.756 3.201 18.790 1.00 82.25 292 GLU A C 1
ATOM 2160 O O . GLU A 1 292 ? -20.978 3.338 18.940 1.00 82.25 292 GLU A O 1
ATOM 2165 N N . ARG A 1 293 ? -19.260 2.256 17.987 1.00 86.50 293 ARG A N 1
ATOM 2166 C CA . ARG A 1 293 ? -20.098 1.295 17.267 1.00 86.50 293 ARG A CA 1
ATOM 2167 C C . ARG A 1 293 ? -20.414 0.118 18.183 1.00 86.50 293 ARG A C 1
ATOM 2169 O O . ARG A 1 293 ? -19.587 -0.244 19.013 1.00 86.50 293 ARG A O 1
ATOM 2176 N N . PRO A 1 294 ? -21.588 -0.512 18.057 1.00 92.19 294 PRO A N 1
ATOM 2177 C CA . PRO A 1 294 ? -21.876 -1.708 18.831 1.00 92.19 294 PRO A CA 1
ATOM 2178 C C . PRO A 1 294 ? -20.861 -2.819 18.552 1.00 92.19 294 PRO A C 1
ATOM 2180 O O . PRO A 1 294 ? -20.552 -3.085 17.390 1.00 92.19 294 PRO A O 1
ATOM 2183 N N . LEU A 1 295 ? -20.347 -3.456 19.605 1.00 91.31 295 LEU A N 1
ATOM 2184 C CA . LEU A 1 295 ? -19.347 -4.514 19.472 1.00 91.31 295 LEU A CA 1
ATOM 2185 C C . LEU A 1 295 ? -20.000 -5.893 19.575 1.00 91.31 295 LEU A C 1
ATOM 2187 O O . LEU A 1 295 ? -20.337 -6.330 20.671 1.00 91.31 295 LEU A O 1
ATOM 2191 N N . GLU A 1 296 ? -20.150 -6.577 18.444 1.00 93.69 296 GLU A N 1
ATOM 2192 C CA . GLU A 1 296 ? -20.651 -7.956 18.363 1.00 93.69 296 GLU A CA 1
ATOM 2193 C C . GLU A 1 296 ? -19.570 -8.981 18.753 1.00 93.69 296 GLU A C 1
ATOM 2195 O O . GLU A 1 296 ? -18.382 -8.757 18.513 1.00 93.69 296 GLU A O 1
ATOM 2200 N N . ASN A 1 297 ? -19.982 -10.127 19.307 1.00 92.50 297 ASN A N 1
ATOM 2201 C CA . ASN A 1 297 ? -19.114 -11.259 19.656 1.00 92.50 297 ASN A CA 1
ATOM 2202 C C . ASN A 1 297 ? -18.001 -10.937 20.675 1.00 92.50 297 ASN A C 1
ATOM 2204 O O . ASN A 1 297 ? -16.958 -11.590 20.678 1.00 92.50 297 ASN A O 1
ATOM 2208 N N . ALA A 1 298 ? -18.202 -9.950 21.550 1.00 93.31 298 ALA A N 1
ATOM 2209 C CA . ALA A 1 298 ? -17.325 -9.730 22.697 1.00 93.31 298 ALA A CA 1
ATOM 2210 C C . ALA A 1 298 ? -17.649 -10.736 23.806 1.00 93.31 298 ALA A C 1
ATOM 2212 O O . ALA A 1 298 ? -18.825 -10.954 24.102 1.00 93.31 298 ALA A O 1
ATOM 2213 N N . ASP A 1 299 ? -16.629 -11.308 24.445 1.00 96.00 299 ASP A 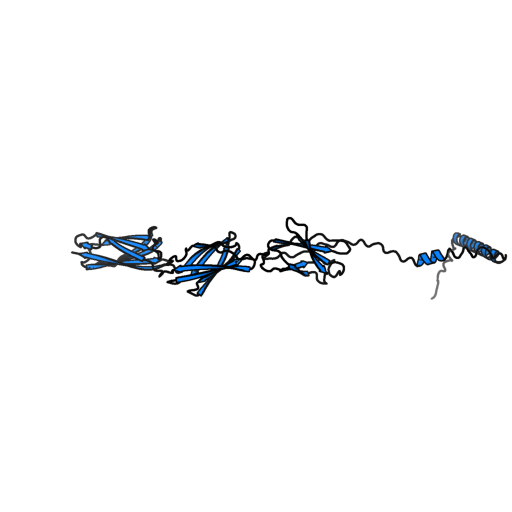N 1
ATOM 2214 C CA . ASP A 1 299 ? -16.805 -12.217 25.576 1.00 96.00 299 ASP A CA 1
ATOM 2215 C C . ASP A 1 299 ? -17.240 -11.422 26.809 1.00 96.00 299 ASP A C 1
ATOM 2217 O O . ASP A 1 299 ? -16.554 -10.497 27.249 1.00 96.00 299 ASP A O 1
ATOM 2221 N N . VAL A 1 300 ? -18.382 -11.786 27.387 1.00 97.00 300 VAL A N 1
ATOM 2222 C CA . VAL A 1 300 ? -18.989 -11.110 28.535 1.00 97.00 300 VAL A CA 1
ATOM 2223 C C . VAL A 1 300 ? -19.107 -12.088 29.692 1.00 97.00 300 VAL A C 1
ATOM 2225 O O . VAL A 1 300 ? -19.782 -13.110 29.596 1.00 97.00 300 VAL A O 1
ATOM 2228 N N . THR A 1 301 ? -18.501 -11.745 30.825 1.00 97.44 301 THR A N 1
ATOM 2229 C CA . THR A 1 301 ? -18.682 -12.453 32.095 1.00 97.44 301 THR A CA 1
ATOM 2230 C C . THR A 1 301 ? -19.468 -11.573 33.058 1.00 97.44 301 THR A C 1
ATOM 2232 O O . THR A 1 301 ? -18.951 -10.570 33.554 1.00 97.44 301 THR A O 1
ATOM 2235 N N . PHE A 1 302 ? -20.710 -11.951 33.346 1.00 96.50 302 PHE A N 1
ATOM 2236 C CA . PHE A 1 302 ? -21.501 -11.358 34.420 1.00 96.50 302 PHE A CA 1
ATOM 2237 C C . PHE A 1 302 ? -21.125 -11.991 35.756 1.00 96.50 302 PHE A C 1
ATOM 2239 O O . PHE A 1 302 ? -20.926 -13.203 35.836 1.00 96.50 302 PHE A O 1
ATOM 2246 N N . SER A 1 303 ? -21.074 -11.183 36.812 1.00 94.44 303 SER A N 1
ATOM 2247 C CA . SER A 1 303 ? -20.896 -11.646 38.186 1.00 94.44 303 SER A CA 1
ATOM 2248 C C . SER A 1 303 ? -21.813 -10.867 39.120 1.00 94.44 303 SER A C 1
ATOM 2250 O O . SER A 1 303 ? -21.809 -9.635 39.121 1.00 94.44 303 SER A O 1
ATOM 2252 N N . ILE A 1 304 ? -22.604 -11.589 39.907 1.00 93.62 304 ILE A N 1
ATOM 2253 C CA . ILE A 1 304 ? -23.589 -11.030 40.831 1.00 93.62 304 ILE A CA 1
ATOM 2254 C C . ILE A 1 304 ? -23.189 -11.428 42.245 1.00 93.62 304 ILE A C 1
ATOM 2256 O O . ILE A 1 304 ? -23.048 -12.616 42.544 1.00 93.62 304 ILE A O 1
ATOM 2260 N N . GLN A 1 305 ? -23.045 -10.439 43.121 1.00 92.12 305 GLN A N 1
ATOM 2261 C CA . GLN A 1 305 ? -22.775 -10.645 44.536 1.00 92.12 305 GLN A CA 1
ATOM 2262 C C . GLN A 1 305 ? -23.855 -9.957 45.367 1.00 92.12 305 GLN A C 1
ATOM 2264 O O . GLN A 1 305 ? -23.948 -8.734 45.377 1.00 92.12 305 GLN A O 1
ATOM 2269 N N . VAL A 1 306 ? -24.648 -10.745 46.089 1.00 90.06 306 VAL A N 1
ATOM 2270 C CA . VAL A 1 306 ? -25.736 -10.258 46.947 1.00 90.06 306 VAL A CA 1
ATOM 2271 C C . VAL A 1 306 ? -25.567 -10.851 48.349 1.00 90.06 306 VAL A C 1
ATOM 2273 O O . VAL A 1 306 ? -25.151 -12.008 48.461 1.00 90.06 306 VAL A O 1
ATOM 2276 N N . PRO A 1 307 ? -25.841 -10.102 49.433 1.00 87.00 307 PRO A N 1
ATOM 2277 C CA . PRO A 1 307 ? -25.725 -10.627 50.791 1.00 87.00 307 PRO A CA 1
ATOM 2278 C C . PRO A 1 307 ? -26.556 -11.903 51.008 1.00 87.00 307 PRO A C 1
ATOM 2280 O O . PRO A 1 307 ? -27.699 -12.000 50.570 1.00 87.00 307 PRO A O 1
ATOM 2283 N N . GLY A 1 308 ? -25.974 -12.894 51.687 1.00 85.06 308 GLY A N 1
ATOM 2284 C CA . GLY A 1 308 ? -26.629 -14.176 51.979 1.00 85.06 308 GLY A CA 1
ATOM 2285 C C . GLY A 1 308 ? -26.530 -15.230 50.868 1.00 85.06 308 GLY A C 1
ATOM 2286 O O . GLY A 1 308 ? -26.794 -16.402 51.132 1.00 85.06 308 GLY A O 1
ATOM 2287 N N . ILE A 1 309 ? -26.078 -14.868 49.660 1.00 87.50 309 ILE A N 1
ATOM 2288 C CA . ILE A 1 309 ? -25.967 -15.795 48.523 1.00 87.50 309 ILE A CA 1
ATOM 2289 C C . ILE A 1 309 ? -24.512 -15.845 48.021 1.00 87.50 309 ILE A C 1
ATOM 2291 O O . ILE A 1 309 ? -23.863 -14.803 47.904 1.00 87.50 309 ILE A O 1
ATOM 2295 N N . PRO A 1 310 ? -23.961 -17.036 47.708 1.00 86.75 310 PRO A N 1
ATOM 2296 C CA . PRO A 1 310 ? -22.679 -17.145 47.017 1.00 86.75 310 PRO A CA 1
ATOM 2297 C C . PRO A 1 310 ? -22.683 -16.380 45.688 1.00 86.75 310 PRO A C 1
ATOM 2299 O O . PRO A 1 310 ? -23.694 -16.350 44.992 1.00 86.75 310 PRO A O 1
ATOM 2302 N N . ALA A 1 311 ? -21.546 -15.798 45.307 1.00 88.19 311 ALA A N 1
ATOM 2303 C CA . ALA A 1 311 ? -21.445 -15.088 44.036 1.00 88.19 311 ALA A CA 1
ATOM 2304 C C . ALA A 1 311 ? -21.770 -16.016 42.852 1.00 88.19 311 ALA A C 1
ATOM 2306 O O . ALA A 1 311 ? -21.255 -17.135 42.772 1.00 88.19 311 ALA A O 1
ATOM 2307 N N . VAL A 1 312 ? -22.602 -15.534 41.929 1.00 91.06 312 VAL A N 1
ATOM 2308 C CA . VAL A 1 312 ? -23.003 -16.269 40.722 1.00 91.06 312 VAL A CA 1
ATOM 2309 C C . VAL A 1 312 ? -22.336 -15.631 39.516 1.00 91.06 312 VAL A C 1
ATOM 2311 O O . VAL A 1 312 ? -22.330 -14.408 39.396 1.00 91.06 312 VAL A O 1
ATOM 2314 N N . GLN A 1 313 ? -21.797 -16.456 38.619 1.00 94.44 313 GLN A N 1
ATOM 2315 C CA . GLN A 1 313 ? -21.176 -16.005 37.378 1.00 94.44 313 GLN A CA 1
ATOM 2316 C C . GLN A 1 313 ? -21.815 -16.674 36.169 1.00 94.44 313 GLN A C 1
ATOM 2318 O O . GLN A 1 313 ? -22.200 -17.842 36.234 1.00 94.44 313 GLN A O 1
ATOM 2323 N N . ALA A 1 314 ? -21.885 -15.941 35.064 1.00 95.00 314 ALA A N 1
ATOM 2324 C CA . ALA A 1 314 ? -22.336 -16.459 33.782 1.00 95.00 314 ALA A CA 1
ATOM 2325 C C . ALA A 1 314 ? -21.525 -15.842 32.646 1.00 95.00 314 ALA A C 1
ATOM 2327 O O . ALA A 1 314 ? -21.172 -14.665 32.698 1.00 95.00 314 ALA A O 1
ATOM 2328 N N . GLN A 1 315 ? -21.248 -16.647 31.623 1.00 96.06 315 GLN A N 1
ATOM 2329 C CA . GLN A 1 315 ? -20.534 -16.226 30.425 1.00 96.06 315 GLN A CA 1
ATOM 2330 C C . GLN A 1 315 ? -21.473 -16.244 29.226 1.00 96.06 315 GLN A C 1
ATOM 2332 O O . GLN A 1 315 ? -22.272 -17.167 29.066 1.00 96.06 315 GLN A O 1
ATOM 2337 N N . THR A 1 316 ? -21.370 -15.221 28.392 1.00 96.56 316 THR A N 1
ATOM 2338 C CA . THR A 1 316 ? -22.093 -15.094 27.127 1.00 96.56 316 THR A CA 1
ATOM 2339 C C . THR A 1 316 ? -21.274 -14.231 26.174 1.00 96.56 316 THR A C 1
ATOM 2341 O O . THR A 1 316 ? -20.227 -13.710 26.549 1.00 96.56 316 THR A O 1
ATOM 2344 N N . VAL A 1 317 ? -21.761 -14.059 24.952 1.00 96.38 317 VAL A N 1
ATOM 2345 C CA . VAL A 1 317 ? -21.227 -13.095 23.991 1.00 96.38 317 VAL A CA 1
ATOM 2346 C C . VAL A 1 317 ? -22.247 -11.999 23.697 1.00 96.38 317 VAL A C 1
ATOM 2348 O O . VAL A 1 317 ? -23.447 -12.200 23.920 1.00 96.38 317 VAL A O 1
ATOM 2351 N N . THR A 1 318 ? -21.782 -10.844 23.225 1.00 96.50 318 THR A N 1
ATOM 2352 C CA . THR A 1 318 ? -22.658 -9.779 22.715 1.00 96.50 318 THR A CA 1
ATOM 2353 C C . THR A 1 318 ? -23.244 -10.115 21.344 1.00 96.50 318 THR A C 1
ATOM 2355 O O . THR A 1 318 ? -22.599 -10.754 20.512 1.00 96.50 318 THR A O 1
ATOM 2358 N N . ASP A 1 319 ? -24.469 -9.655 21.095 1.00 95.69 319 ASP A N 1
ATOM 2359 C CA . ASP A 1 319 ? -25.157 -9.780 19.809 1.00 95.69 319 ASP A CA 1
ATOM 2360 C C . ASP A 1 319 ? -24.750 -8.683 18.799 1.00 95.69 319 ASP A C 1
ATOM 2362 O O . ASP A 1 319 ? -23.908 -7.828 19.077 1.00 95.69 319 ASP A O 1
ATOM 2366 N N . ALA A 1 320 ? -25.373 -8.672 17.614 1.00 93.56 320 ALA A N 1
ATOM 2367 C CA . ALA A 1 320 ? -25.115 -7.689 16.552 1.00 93.56 320 ALA A CA 1
ATOM 2368 C C . ALA A 1 320 ? -25.400 -6.222 16.944 1.00 93.56 320 ALA A C 1
ATOM 2370 O O . ALA A 1 320 ? -25.027 -5.298 16.219 1.00 93.56 320 ALA A O 1
ATOM 2371 N N . LYS A 1 321 ? -26.083 -5.983 18.071 1.00 94.38 321 LYS A N 1
ATOM 2372 C CA . LYS A 1 321 ? -26.311 -4.654 18.655 1.00 94.38 321 LYS A CA 1
ATOM 2373 C C . LYS A 1 321 ? -25.350 -4.359 19.806 1.00 94.38 321 LYS A C 1
ATOM 2375 O O . LYS A 1 321 ? -25.541 -3.366 20.507 1.00 94.38 321 LYS A O 1
ATOM 2380 N N . GLY A 1 322 ? -24.326 -5.187 19.996 1.00 94.81 322 GLY A N 1
ATOM 2381 C CA . GLY A 1 322 ? -23.382 -5.072 21.098 1.00 94.81 322 GLY A CA 1
ATOM 2382 C C . GLY A 1 322 ? -24.014 -5.345 22.458 1.00 94.81 322 GLY A C 1
ATOM 2383 O O . GLY A 1 322 ? -23.491 -4.887 23.471 1.00 94.81 322 GLY A O 1
ATOM 2384 N N . GLU A 1 323 ? -25.149 -6.045 22.507 1.00 96.81 323 GLU A N 1
ATOM 2385 C CA . GLU A 1 323 ? -25.882 -6.284 23.746 1.00 96.81 323 GLU A CA 1
ATOM 2386 C C . GLU A 1 323 ? -25.672 -7.707 24.251 1.00 96.81 323 GLU A C 1
ATOM 2388 O O . GLU A 1 323 ? -25.675 -8.666 23.481 1.00 96.81 323 GLU A O 1
ATOM 2393 N N . ALA A 1 324 ? -25.544 -7.854 25.566 1.00 97.25 324 ALA A N 1
ATOM 2394 C CA . ALA A 1 324 ? -25.626 -9.146 26.229 1.00 97.25 324 ALA A CA 1
ATOM 2395 C C . ALA A 1 324 ? -26.575 -9.055 27.424 1.00 97.25 324 ALA A C 1
ATOM 2397 O O . ALA A 1 324 ? -26.578 -8.068 28.166 1.00 97.25 324 ALA A O 1
ATOM 2398 N N . VAL A 1 325 ? -27.383 -10.100 27.605 1.00 96.50 325 VAL A N 1
ATOM 2399 C CA . VAL A 1 325 ? -28.392 -10.176 28.663 1.00 96.50 325 VAL A CA 1
ATOM 2400 C C . VAL A 1 325 ? -28.206 -11.459 29.458 1.00 96.50 325 VAL A C 1
ATOM 2402 O O . VAL A 1 325 ? -28.024 -12.532 28.884 1.00 96.50 325 VAL A O 1
ATOM 2405 N N . TYR A 1 326 ? -28.291 -11.347 30.780 1.00 95.44 326 TYR A N 1
ATOM 2406 C CA . TYR A 1 326 ? -28.289 -12.477 31.698 1.00 95.44 326 TYR A CA 1
ATOM 2407 C C . TYR A 1 326 ? -29.411 -12.325 32.728 1.00 95.44 326 TYR A C 1
ATOM 2409 O O . TYR A 1 326 ? -29.514 -11.296 33.392 1.00 95.44 326 TYR A O 1
ATOM 2417 N N . SER A 1 327 ? -30.239 -13.361 32.870 1.00 93.88 327 SER A N 1
ATOM 2418 C CA . SER A 1 327 ? -31.247 -13.456 33.929 1.00 93.88 327 SER A CA 1
ATOM 2419 C C . SER A 1 327 ? -30.747 -14.386 35.027 1.00 93.88 327 SER A C 1
ATOM 2421 O O . SER A 1 327 ? -30.390 -15.533 34.752 1.00 93.88 327 SER A O 1
ATOM 2423 N N . ALA A 1 328 ? -30.781 -13.920 36.271 1.00 90.81 328 ALA A N 1
ATOM 2424 C CA . ALA A 1 328 ? -30.525 -14.733 37.453 1.00 90.81 328 ALA A CA 1
ATOM 2425 C C . ALA A 1 328 ? -31.752 -14.751 38.367 1.00 90.81 328 ALA A C 1
ATOM 2427 O O . ALA A 1 328 ? -32.514 -13.790 38.418 1.00 90.81 328 ALA A O 1
ATOM 2428 N N . THR A 1 329 ? -31.929 -15.828 39.126 1.00 91.31 329 THR A N 1
ATOM 2429 C CA . THR A 1 329 ? -32.943 -15.886 40.185 1.00 91.31 329 THR A CA 1
ATOM 2430 C C . THR A 1 329 ? -32.269 -15.690 41.534 1.00 91.31 329 THR A C 1
ATO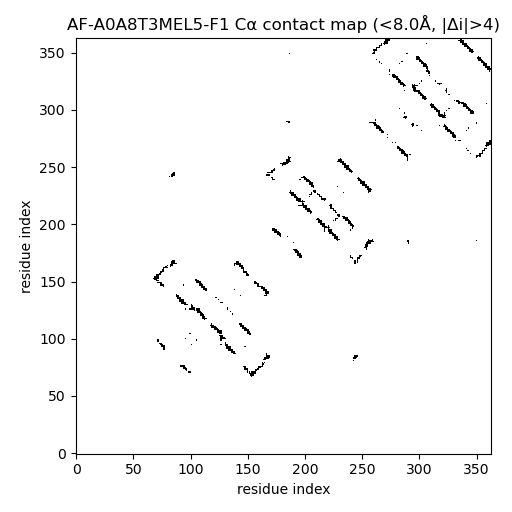M 2432 O O . THR A 1 329 ? -31.353 -16.438 41.882 1.00 91.31 329 THR A O 1
ATOM 2435 N N . VAL A 1 330 ? -32.727 -14.702 42.298 1.00 89.31 330 VAL A N 1
ATOM 2436 C CA . VAL A 1 330 ? -32.301 -14.463 43.680 1.00 89.31 330 VAL A CA 1
ATOM 2437 C C . VAL A 1 330 ? -33.164 -15.342 44.596 1.00 89.31 330 VAL A C 1
ATOM 2439 O O . VAL A 1 330 ? -34.371 -15.117 44.654 1.00 89.31 330 VAL A O 1
ATOM 2442 N N . PRO A 1 331 ? -32.613 -16.374 45.266 1.00 89.94 331 PRO A N 1
ATOM 2443 C CA . PRO A 1 331 ? -33.381 -17.253 46.153 1.00 89.94 331 PRO A CA 1
ATOM 2444 C C . PRO A 1 331 ? -33.785 -16.573 47.473 1.00 89.94 331 PRO A C 1
ATOM 2446 O O . PRO A 1 331 ? -33.154 -15.611 47.896 1.00 89.94 331 PRO A O 1
ATOM 2449 N N . GLU A 1 332 ? -34.753 -17.161 48.188 1.00 87.00 332 GLU A N 1
ATOM 2450 C CA . GLU A 1 332 ? -35.231 -16.730 49.524 1.00 87.00 332 GLU A CA 1
ATOM 2451 C C . GLU A 1 332 ? -34.133 -16.612 50.604 1.00 87.00 332 GLU A C 1
ATOM 2453 O O . GLU A 1 332 ? -34.340 -15.983 51.633 1.00 87.00 332 GLU A O 1
ATOM 2458 N N . GLY A 1 333 ? -32.951 -17.205 50.395 1.00 82.94 333 GLY A N 1
ATOM 2459 C CA . GLY A 1 333 ? -31.824 -17.157 51.340 1.00 82.94 333 GLY A CA 1
ATOM 2460 C C . GLY A 1 333 ? -31.025 -15.847 51.348 1.00 82.94 333 GLY A C 1
ATOM 2461 O O . GLY A 1 333 ? -30.026 -15.753 52.061 1.00 82.94 333 GLY A O 1
ATOM 2462 N N . ALA A 1 334 ? -31.414 -14.861 50.541 1.00 87.31 334 ALA A N 1
ATOM 2463 C CA . ALA A 1 334 ? -30.764 -13.559 50.500 1.00 87.31 334 ALA A CA 1
ATOM 2464 C C . ALA A 1 334 ? -31.091 -12.715 51.744 1.00 87.31 334 ALA A C 1
ATOM 2466 O O . ALA A 1 334 ? -32.182 -12.808 52.300 1.00 87.31 334 ALA A O 1
ATOM 2467 N N . THR A 1 335 ? -30.162 -11.863 52.179 1.00 89.00 335 THR A N 1
ATOM 2468 C CA . THR A 1 335 ? -30.344 -10.989 53.354 1.00 89.00 335 THR A CA 1
ATOM 2469 C C . THR A 1 335 ? -30.390 -9.514 52.960 1.00 89.00 335 THR A C 1
ATOM 2471 O O . THR A 1 335 ? -29.767 -9.134 51.971 1.00 89.00 335 THR A O 1
ATOM 2474 N N . VAL A 1 336 ? -31.054 -8.674 53.767 1.00 89.44 336 VAL A N 1
ATOM 2475 C CA . VAL A 1 336 ? -31.121 -7.214 53.564 1.00 89.44 336 VAL A CA 1
ATOM 2476 C C . VAL A 1 336 ? -29.715 -6.632 53.422 1.00 89.44 336 VAL A C 1
ATOM 2478 O O . VAL A 1 336 ? -28.822 -6.940 54.220 1.00 89.44 336 VAL A O 1
ATOM 2481 N N . GLY A 1 337 ? -29.520 -5.772 52.424 1.00 90.62 337 GLY A N 1
ATOM 2482 C CA . GLY A 1 337 ? -28.267 -5.055 52.217 1.00 90.62 337 GLY A CA 1
ATOM 2483 C C . GLY A 1 337 ? -27.963 -4.739 50.755 1.00 90.62 337 GLY A C 1
ATOM 2484 O O . GLY A 1 337 ? -28.708 -5.084 49.841 1.00 90.62 337 GLY A O 1
ATOM 2485 N N . GLY A 1 338 ? -26.830 -4.068 50.548 1.00 90.88 338 GLY A N 1
ATOM 2486 C CA . GLY A 1 338 ? -26.315 -3.752 49.219 1.00 90.88 338 GLY A CA 1
ATOM 2487 C C . GLY A 1 338 ? -25.532 -4.919 48.617 1.00 90.88 338 GLY A C 1
ATOM 2488 O O . GLY A 1 338 ? -24.611 -5.453 49.237 1.00 90.88 338 GLY A O 1
ATOM 2489 N N . GLY A 1 339 ? -25.893 -5.283 47.396 1.00 90.69 339 GLY A N 1
ATOM 2490 C CA . GLY A 1 339 ? -25.158 -6.146 46.486 1.00 90.69 339 GLY A CA 1
ATOM 2491 C C . GLY A 1 339 ? -24.563 -5.369 45.309 1.00 90.69 339 GLY A C 1
ATOM 2492 O O . GLY A 1 339 ? -24.805 -4.174 45.116 1.00 90.69 339 GLY A O 1
ATOM 2493 N N . LEU A 1 340 ? -23.757 -6.066 44.514 1.00 93.31 340 LEU A N 1
ATOM 2494 C CA . LEU A 1 340 ? -23.097 -5.520 43.337 1.00 93.31 340 LEU A CA 1
ATOM 2495 C C . LEU A 1 340 ? -23.218 -6.498 42.169 1.00 93.31 340 LEU A C 1
ATOM 2497 O O . LEU A 1 340 ? -22.815 -7.660 42.265 1.00 93.31 340 LEU A O 1
ATOM 2501 N N . ALA A 1 341 ? -23.733 -6.000 41.052 1.00 94.19 341 ALA A N 1
ATOM 2502 C CA . ALA A 1 341 ? -23.590 -6.624 39.752 1.00 94.19 341 ALA A CA 1
ATOM 2503 C C . ALA A 1 341 ? -22.341 -6.057 39.075 1.00 94.19 341 ALA A C 1
ATOM 2505 O O . ALA A 1 341 ? -22.110 -4.847 39.059 1.00 94.19 341 ALA A O 1
ATOM 2506 N N . THR A 1 342 ? -21.525 -6.931 38.505 1.00 95.69 342 THR A N 1
ATOM 2507 C CA . THR A 1 342 ? -20.338 -6.557 37.738 1.00 95.69 342 THR A CA 1
ATOM 2508 C C . THR A 1 342 ? -20.330 -7.289 36.413 1.00 95.69 342 THR A C 1
ATOM 2510 O O . THR A 1 342 ? -20.901 -8.373 36.272 1.00 95.69 342 THR A O 1
ATOM 2513 N N . VAL A 1 343 ? -19.672 -6.682 35.438 1.00 96.56 343 VAL A N 1
ATOM 2514 C CA . VAL A 1 343 ? -19.452 -7.274 34.130 1.00 96.56 343 VAL A CA 1
ATOM 2515 C C . VAL A 1 343 ? -17.994 -7.085 33.736 1.00 96.56 343 VAL A C 1
ATOM 2517 O O . VAL A 1 343 ? -17.419 -6.012 33.934 1.00 96.56 343 VAL A O 1
ATOM 2520 N N . LEU A 1 344 ? -17.395 -8.146 33.213 1.00 95.38 344 LEU A N 1
ATOM 2521 C CA . LEU A 1 344 ? -16.069 -8.160 32.615 1.00 95.38 344 LEU A CA 1
ATOM 2522 C C . LEU A 1 344 ? -16.233 -8.468 31.129 1.00 95.38 344 LEU A C 1
ATOM 2524 O O . LEU A 1 344 ? -16.790 -9.508 30.785 1.00 95.38 344 LEU A O 1
ATOM 2528 N N . ILE A 1 345 ? -15.758 -7.568 30.275 1.00 94.25 345 ILE A N 1
ATOM 2529 C CA . ILE A 1 345 ? -15.827 -7.699 28.825 1.00 94.25 345 ILE A 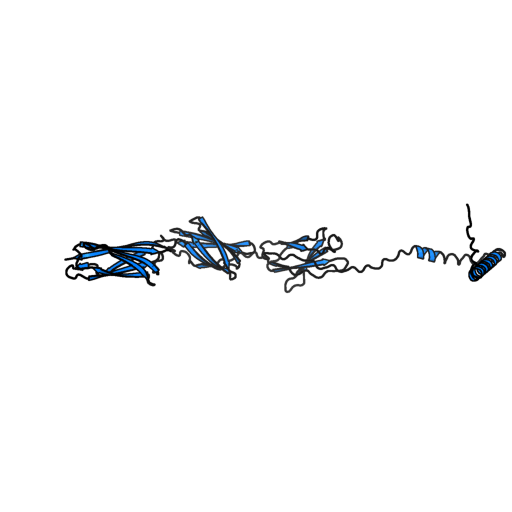CA 1
ATOM 2530 C C . ILE A 1 345 ? -14.414 -7.874 28.296 1.00 94.25 345 ILE A C 1
ATOM 2532 O O . ILE A 1 345 ? -13.536 -7.077 28.632 1.00 94.25 345 ILE A O 1
ATOM 2536 N N . GLN A 1 346 ? -14.211 -8.879 27.452 1.00 89.00 346 GLN A N 1
ATOM 2537 C CA . GLN A 1 346 ? -12.952 -9.135 26.767 1.00 89.00 346 GLN A CA 1
ATOM 2538 C C . GLN A 1 346 ? -13.180 -9.189 25.255 1.00 89.00 346 GLN A C 1
ATOM 2540 O O . GLN A 1 346 ? -14.113 -9.813 24.756 1.00 89.00 346 GLN A O 1
ATOM 2545 N N . SER A 1 347 ? -12.314 -8.503 24.519 1.00 85.44 347 SER A N 1
ATOM 2546 C CA . SER A 1 347 ? -12.276 -8.485 23.064 1.00 85.44 347 SER A CA 1
ATOM 2547 C C . SER A 1 347 ? -10.856 -8.780 22.605 1.00 85.44 347 SER A C 1
ATOM 2549 O O . SER A 1 347 ? -9.901 -8.157 23.074 1.00 85.44 347 SER A O 1
ATOM 2551 N N . ALA A 1 348 ? -10.719 -9.694 21.644 1.00 73.62 348 ALA A N 1
ATOM 2552 C CA . ALA A 1 348 ? -9.434 -9.977 21.012 1.00 73.62 348 ALA A CA 1
ATOM 2553 C C . ALA A 1 348 ? -8.848 -8.744 20.296 1.00 73.62 348 ALA A C 1
ATOM 2555 O O . ALA A 1 348 ? -7.630 -8.617 20.198 1.00 73.62 348 ALA A O 1
ATOM 2556 N N . GLU A 1 349 ? -9.707 -7.839 19.816 1.00 69.31 349 GLU A N 1
ATOM 2557 C CA . GLU A 1 349 ? -9.311 -6.671 19.022 1.00 69.31 349 GLU A CA 1
ATOM 2558 C C . GLU A 1 349 ? -9.094 -5.409 19.867 1.00 69.31 349 GLU A C 1
ATOM 2560 O O . GLU A 1 349 ? -8.256 -4.577 19.520 1.00 69.31 349 GLU A O 1
ATOM 2565 N N . PHE A 1 350 ? -9.829 -5.258 20.976 1.00 75.94 350 PHE A N 1
ATOM 2566 C CA . PHE A 1 350 ? -9.900 -3.993 21.726 1.00 75.94 350 PHE A CA 1
ATOM 2567 C C . PHE A 1 350 ? -9.575 -4.119 23.223 1.00 75.94 350 PHE A C 1
ATOM 2569 O O . PHE A 1 350 ? -9.646 -3.133 23.956 1.00 75.94 350 PHE A O 1
ATOM 2576 N N . GLY A 1 351 ? -9.198 -5.309 23.695 1.00 79.50 351 GLY A N 1
ATOM 2577 C CA . GLY A 1 351 ? -8.778 -5.529 25.078 1.00 79.50 351 GLY A CA 1
ATOM 2578 C C . GLY A 1 351 ? -9.939 -5.736 26.051 1.00 79.50 351 GLY A C 1
ATOM 2579 O O . GLY A 1 351 ? -10.919 -6.403 25.732 1.00 79.50 351 GLY A O 1
ATOM 2580 N N . GLU A 1 352 ? -9.798 -5.219 27.273 1.00 87.81 352 GLU A N 1
ATOM 2581 C CA . GLU A 1 352 ? -10.695 -5.505 28.399 1.00 87.81 352 GLU A CA 1
ATOM 2582 C C . GLU A 1 352 ? -11.352 -4.232 28.952 1.00 87.81 352 GLU A C 1
ATOM 2584 O O . GLU A 1 352 ? -10.691 -3.205 29.117 1.00 87.81 352 GLU A O 1
ATOM 2589 N N . VAL A 1 353 ? -12.637 -4.316 29.314 1.00 92.00 353 VAL A N 1
ATOM 2590 C CA . VAL A 1 353 ? -13.343 -3.273 30.076 1.00 92.00 353 VAL A CA 1
ATOM 2591 C C . VAL A 1 353 ? -14.246 -3.887 31.146 1.00 92.00 353 VAL A C 1
ATOM 2593 O O . VAL A 1 353 ? -14.730 -5.010 31.012 1.00 92.00 353 VAL A O 1
ATOM 2596 N N . LYS A 1 354 ? -14.462 -3.149 32.239 1.00 93.44 354 LYS A N 1
ATOM 2597 C CA . LYS A 1 354 ? -15.327 -3.551 33.355 1.00 93.44 354 LYS A CA 1
ATOM 2598 C C . LYS A 1 354 ? -16.447 -2.543 33.556 1.00 93.44 354 LYS A C 1
ATOM 2600 O O . LYS A 1 354 ? -16.218 -1.342 33.442 1.00 93.44 354 LYS A O 1
ATOM 2605 N N . GLY A 1 355 ? -17.622 -3.043 33.917 1.00 93.00 355 GLY A N 1
ATOM 2606 C CA . GLY A 1 355 ? -18.769 -2.246 34.347 1.00 93.00 355 GLY A CA 1
ATOM 2607 C C . GLY A 1 355 ? -19.333 -2.769 35.665 1.00 93.00 355 GLY A C 1
ATOM 2608 O O . GLY A 1 355 ? -19.117 -3.929 36.028 1.00 93.00 355 GLY A O 1
ATOM 2609 N N . SER A 1 356 ? -20.054 -1.925 36.393 1.00 94.56 356 SER A N 1
ATOM 2610 C CA . SER A 1 356 ? -20.749 -2.325 37.614 1.00 94.56 356 SER A CA 1
ATOM 2611 C C . SER A 1 356 ? -22.052 -1.557 37.795 1.00 94.56 356 SER A C 1
ATOM 2613 O O . SER A 1 356 ? -22.202 -0.441 37.304 1.00 94.56 356 SER A O 1
ATOM 2615 N N . ALA A 1 357 ? -22.988 -2.177 38.504 1.00 95.00 357 ALA A N 1
ATOM 2616 C CA . ALA A 1 357 ? -24.278 -1.608 38.851 1.00 95.00 357 ALA A CA 1
ATOM 2617 C C . ALA A 1 357 ? -24.698 -2.113 40.244 1.00 95.00 357 ALA A C 1
ATOM 2619 O O . ALA A 1 357 ? -24.438 -3.275 40.578 1.00 95.00 357 ALA A O 1
ATOM 2620 N N . PRO A 1 358 ? -25.287 -1.255 41.091 1.00 94.38 358 PRO A N 1
ATOM 2621 C CA . PRO A 1 358 ? -25.750 -1.663 42.411 1.00 94.38 358 PRO A CA 1
ATOM 2622 C C . PRO A 1 358 ? -26.988 -2.562 42.309 1.00 94.38 358 PRO A C 1
ATOM 2624 O O . PRO A 1 358 ? -27.757 -2.473 41.356 1.00 94.38 358 PRO A O 1
ATOM 2627 N N . VAL A 1 359 ? -27.177 -3.405 43.322 1.00 91.75 359 VAL A N 1
ATOM 2628 C CA . VAL A 1 359 ? -28.399 -4.194 43.532 1.00 91.75 359 VAL A CA 1
ATOM 2629 C C . VAL A 1 359 ? -28.751 -4.090 45.006 1.00 91.75 359 VAL A C 1
ATOM 2631 O O . VAL A 1 359 ? -27.877 -4.310 45.839 1.00 91.75 359 VAL A O 1
ATOM 2634 N N . THR A 1 360 ? -29.989 -3.772 45.363 1.00 93.44 360 THR A N 1
ATOM 2635 C CA . THR A 1 360 ? -30.385 -3.619 46.773 1.00 93.44 360 THR A CA 1
ATOM 2636 C C . THR A 1 360 ? -31.417 -4.664 47.163 1.00 93.44 360 THR A C 1
ATOM 2638 O O . THR A 1 360 ? -32.381 -4.873 46.434 1.00 93.44 360 THR A O 1
ATOM 2641 N N . ILE A 1 361 ? -31.233 -5.305 48.321 1.00 90.44 361 ILE A N 1
ATOM 2642 C CA . ILE A 1 361 ? -32.301 -6.060 48.983 1.00 90.44 361 ILE A CA 1
ATOM 2643 C C . ILE A 1 361 ? -32.834 -5.227 50.138 1.00 90.44 361 ILE A C 1
ATOM 2645 O O . ILE A 1 361 ? -32.103 -4.965 51.099 1.00 90.44 361 ILE A O 1
ATOM 2649 N N . ALA A 1 362 ? -34.098 -4.840 50.025 1.00 90.56 362 ALA A N 1
ATOM 2650 C CA . ALA A 1 362 ? -34.876 -4.169 51.051 1.00 90.56 362 ALA A CA 1
ATOM 2651 C C . ALA A 1 362 ? -35.710 -5.176 51.860 1.00 90.56 362 ALA A C 1
ATOM 2653 O O . ALA A 1 362 ? -35.807 -6.353 51.502 1.00 90.56 362 ALA A O 1
ATOM 2654 N N . GLU A 1 363 ? -36.268 -4.714 52.980 1.00 87.25 363 GLU A N 1
ATOM 2655 C CA . GLU A 1 363 ? -37.149 -5.520 53.840 1.00 87.25 363 GLU A CA 1
ATOM 2656 C C . GLU A 1 363 ? -38.447 -5.965 53.151 1.00 87.25 363 GLU A C 1
ATOM 2658 O O . GLU A 1 363 ? -38.920 -5.280 52.209 1.00 87.25 363 GLU A O 1
#

Nearest PDB structures (foldseek):
  6xi3-assembly1_AAA  TM=3.956E-01  e=2.623E-10  Marinobacter nauticus ATCC 49840
  5hcd-assembly1_B  TM=3.615E-01  e=2.849E-09  Homo sapiens
  7ad7-assembly1_B  TM=3.392E-01  e=2.335E-09  Homo sapiens
  8cml-assembly1_E  TM=3.511E-01  e=3.307E-09  Homo sapiens
  7y6e-assembly2_B  TM=3.983E-01  e=8.345E-05  Chelicerata

Radius of gyration: 53.95 Å; Cα contacts (8 Å, |Δi|>4): 819; chains: 1; bounding box: 118×86×154 Å

pLDDT: mean 85.56, std 16.07, range [35.5, 98.5]

Foldseek 3Di:
DDDDDDDDDDDDDDPVVVVVVVVVVVVVVVVVVVVPPPDPDPPPVVVVVVVVVVVVVVPPDPDDDPDQQAFAAEKAWDADPQQEAQDQKDKTKIFADPVQAPPQQKWKWKWWDDPPDDTDTQDTGGHYNDRIDIDMGGDDAAKTWMWIWMQGPNGIYDIYPTHIHHNDQDAKDKDWPDDAAAAEDQAQKGKTKTFIDAQWKKKKAWPVVRDIWIWTAHRRRIDITIHGDDAAKTKIKMWTADSNRHIDIDIGIYHHHNLDKDKDKDKPPLEDELVPPQDKIKIKIFIAGSSRQQDWFWKKKKWKFFAQDPIDIDIDTAHNRNMDMDMDTDGSRTDFDKIKIKMWTADPRRGIDIDIDIHGYDD

Sequence (363 aa):
MPTYRRVEPPKTEPLISRAVLLLAIVALAVAAMFTMSGTVSRAVLALTRTVDGMIDSISATPSPRPTVAIVADAPLIQAPEEPYTADPSVDLVVIVPADAVGDARTKVRVYRTLPDERPKVVLDVPIGEVPELVVPVTLVDGHNPFSATLVGPGGESEPSPVVNWVLDRLVPKIKIYGPPPDEKINRQVATVTGKTQSRAALSAKNETNGESVAGRAKADGTFEILVPIVEGPNRIALTSTDPAGNKGETTLDVLGGEGKLTAELSVEPDELSMGDLPAELRLRVVVKDPDERPLENADVTFSIQVPGIPAVQAQTVTDAKGEAVYSATVPEGATVGGGLATVLIQSAEFGEVKGSAPVTIAE

Secondary structure (DSSP, 8-state):
-------PPP-PPPHHHHHHHHHHHHHHHHHHHTTSS---SSSTTSSSHHHHHHHHTTS-PPPPP---PPPPPPPEEPPPSS-EESSSEEEEEEEPPTTTTT-TT-EEEEEE--TTSPPEEEEEEE--SSSEEEEEEEPPBEEEEEEEEEEETTEEPPPPPPEEEEE--PPPPPEEEESPTT-EE-SSEEEEEEE-STT-EEEEEETTT--EEEEE--TTSEEEEEEE--SEEEEEEEEEE-TT--EEEEEEEEEE-----EEEEEEESSEEEGGG-SEEEEEEEEEE-TTS-B-TT-EEEEEEE-TTS--EEEEEE--TTSEEEEEEEE-TT--SEEEEEEEEEEETTTEEEEEEEEEEEE-